Protein AF-A0AAD2FP49-F1 (afdb_monomer)

pLDDT: mean 70.83, std 19.02, range [31.61, 95.75]

InterPro domains:
  IPR000223 Peptidase S26A, signal peptidase I [PR00727] (30-46)
  IPR000223 Peptidase S26A, signal peptidase I [PR00727] (117-129)
  IPR000223 Peptidase S26A, signal peptidase I [PR00727] (202-221)
  IPR000223 Peptidase S26A, signal peptidase I [TIGR02227] (16-241)
  IPR019533 Peptidase S26 [PF10502] (15-240)
  IPR019533 Peptidase S26 [cd06530] (33-235)
  IPR019756 Peptidase S26A, signal peptidase I, serine active site [PS00501] (39-46)
  IPR019757 Peptidase S26A, signal peptidase I, lysine active site [PS00760] (148-160)
  IPR036286 LexA/Signal peptidase-like superfamily [SSF51306] (31-248)
  IPR037730 Mitochondrial inner membrane protease subunit 2 [PTHR46041] (15-254)

Foldseek 3Di:
DDDDDPPPPPDDDPVVVVVVPVVVVVLVVQFWDWDADDDCLQPPLDDHGFIFIFTFAPDSVCVVVVVVCCVVVCVVPPPDDPDPPDPPPPDPPVVVVQQVVLVVLLVVAPPDDPDPDGQGYDDDALFKFKFFDPCCVVDVDDRDIDIWGFFEGAQKKKKAKDAPVDDPPQQDLQPDPVVVVVVVPDPDDPPDRPIDIDIDHAHRQWTFTGHPRNNPDDGCSHVNIGHSVRTRGTGQWRPPPPVRTDGSDSDPPQPPPPDDDDNDIHIDRD

Radius of gyration: 24.27 Å; Cα contacts (8 Å, |Δi|>4): 389; chains: 1; bounding box: 54×53×92 Å

Sequence (270 aa):
MFARFRQAVTYIPIRSTIVAVPLAFYVHDSFYSFVRVNGSSMEPTLRHGDLLLVRKSDNPWWSQLTKFVKYNFKKYVLEKEGEDLDEEDSEPPERIVERRTLKDYERLHCATSPSLQIKPPLALSGDIVVYKDPQYFFHMNERKLCVKRVVGLGGQVVMVPFSRDEKPGKLSYRMDDEMKKRRTSNGTSSSFQSMRVATTCVAPYSMWVEGDNRFNSYDSQHHGSISKHLVVGLAEYVVWPPTRFQKLSSSKQSHRSLVEGDTQPYAYWP

Secondary structure (DSSP, 8-state):
-------------HHHHHHHHHHHHHHHHHHEEEEE--SSTTTTTS-TTPEEEEE--S--HHHHHHHHHHHHHHHHH-SS------GGGPPPHHHHHHHHHHHHHHHHH------SS-PPP---TT-EEEEE-GGGGT--S---EEEEEEEEETTPEEEEEE-TTSPTT-------HHHHHHHTT----------EEEEEEPPTTEEEEE-SSGGG--SHHHH-PEEGGGEEEEEEEEEESGGG-EE----STTS--SSS---PPPEE--

Nearest PDB structures (foldseek):
  1b12-assembly4_D  TM=5.020E-01  e=1.037E-06  Escherichia coli BL21(DE3)
  3s04-assembly3_B-2  TM=4.726E-01  e=9.783E-07  Escherichia coli K-12
  1t7d-assembly2_A  TM=4.912E-01  e=1.760E-06  Escherichia coli
  3iiq-assembly2_A  TM=5.306E-01  e=9.109E-06  Escherichia coli K-12
  1kn9-assembly4_D  TM=3.555E-01  e=5.000E-05  Escherichia coli K-12

Structure (mmCIF, N/CA/C/O backbone):
data_AF-A0AAD2FP49-F1
#
_entry.id   AF-A0AAD2FP49-F1
#
loop_
_atom_site.group_PDB
_atom_site.id
_atom_site.type_symbol
_atom_site.label_atom_id
_atom_site.label_alt_id
_atom_site.label_comp_id
_atom_site.label_asym_id
_atom_site.label_entity_id
_atom_site.label_seq_id
_atom_site.pdbx_PDB_ins_code
_atom_site.Cartn_x
_atom_site.Cartn_y
_atom_site.Cartn_z
_atom_site.occupancy
_atom_site.B_iso_or_equiv
_atom_site.auth_seq_id
_atom_site.auth_comp_id
_atom_site.auth_asym_id
_atom_site.auth_atom_id
_atom_site.pdbx_PDB_model_num
ATOM 1 N N . MET A 1 1 ? -17.086 -2.803 64.908 1.00 41.75 1 MET A N 1
ATOM 2 C CA . MET A 1 1 ? -16.267 -2.279 63.796 1.00 41.75 1 MET A CA 1
ATOM 3 C C . MET A 1 1 ? -16.642 -3.041 62.522 1.00 41.75 1 MET A C 1
ATOM 5 O O . MET A 1 1 ? -16.028 -4.050 62.228 1.00 41.75 1 MET A O 1
ATOM 9 N N . PHE A 1 2 ? -17.697 -2.625 61.813 1.00 42.78 2 PHE A N 1
ATOM 10 C CA . PHE A 1 2 ? -18.079 -3.211 60.518 1.00 42.78 2 PHE A CA 1
ATOM 11 C C . PHE A 1 2 ? -18.321 -2.071 59.528 1.00 42.78 2 PHE A C 1
ATOM 13 O O . PHE A 1 2 ? -19.341 -1.384 59.586 1.00 42.78 2 PHE A O 1
ATOM 20 N N . ALA A 1 3 ? -17.330 -1.821 58.673 1.00 46.56 3 ALA A N 1
ATOM 21 C CA . ALA A 1 3 ? -17.406 -0.819 57.623 1.00 46.56 3 ALA A CA 1
ATOM 22 C C . ALA A 1 3 ? -18.351 -1.317 56.520 1.00 46.56 3 ALA A C 1
ATOM 24 O O . ALA A 1 3 ? -18.102 -2.335 55.876 1.00 46.56 3 ALA A O 1
ATOM 25 N N . ARG A 1 4 ? -19.461 -0.602 56.316 1.00 48.19 4 ARG A N 1
ATOM 26 C CA . ARG A 1 4 ? -20.388 -0.838 55.207 1.00 48.19 4 ARG A CA 1
ATOM 27 C C . ARG A 1 4 ? -19.714 -0.428 53.898 1.00 48.19 4 ARG A C 1
ATOM 29 O O . ARG A 1 4 ? -19.629 0.759 53.592 1.00 48.19 4 ARG A O 1
ATOM 36 N N . PHE A 1 5 ? -19.263 -1.412 53.125 1.00 49.44 5 PHE A N 1
ATOM 37 C CA . PHE A 1 5 ? -18.860 -1.230 51.733 1.00 49.44 5 PHE A CA 1
ATOM 38 C C . PHE A 1 5 ? -20.089 -0.792 50.923 1.00 49.44 5 PHE A C 1
ATOM 40 O O . PHE A 1 5 ? -20.982 -1.586 50.630 1.00 49.44 5 PHE A O 1
ATOM 47 N N . ARG A 1 6 ? -20.178 0.504 50.611 1.00 48.53 6 ARG A N 1
ATOM 48 C CA . ARG A 1 6 ? -21.176 1.036 49.679 1.00 48.53 6 ARG A CA 1
ATOM 49 C C . ARG A 1 6 ? -20.781 0.599 48.269 1.00 48.53 6 ARG A C 1
ATOM 51 O O . ARG A 1 6 ? -19.812 1.111 47.719 1.00 48.53 6 ARG A O 1
ATOM 58 N N . GLN A 1 7 ? -21.522 -0.345 47.696 1.00 52.38 7 GLN A N 1
ATOM 59 C CA . GLN A 1 7 ? -21.431 -0.676 46.276 1.00 52.38 7 GLN A CA 1
ATOM 60 C C . GLN A 1 7 ? -21.894 0.541 45.464 1.00 52.38 7 GLN A C 1
ATOM 62 O O . GLN A 1 7 ? -23.082 0.854 45.413 1.00 52.38 7 GLN A O 1
ATOM 67 N N . ALA A 1 8 ? -20.952 1.261 44.859 1.00 49.06 8 ALA A N 1
ATOM 68 C CA . ALA A 1 8 ? -21.258 2.270 43.858 1.00 49.06 8 ALA A CA 1
ATOM 69 C C . ALA A 1 8 ? -21.549 1.550 42.534 1.00 49.06 8 ALA A C 1
ATOM 71 O O . ALA A 1 8 ? -20.648 1.301 41.739 1.00 49.06 8 ALA A O 1
ATOM 72 N N . VAL A 1 9 ? -22.809 1.168 42.317 1.00 55.97 9 VAL A N 1
ATOM 73 C CA . VAL A 1 9 ? -23.280 0.736 40.996 1.00 55.97 9 VAL A CA 1
ATOM 74 C C . VAL A 1 9 ? -23.391 1.994 40.138 1.00 55.97 9 VAL A C 1
ATOM 76 O O . VAL A 1 9 ? -24.375 2.730 40.204 1.00 55.97 9 VAL A O 1
ATOM 79 N N . THR A 1 10 ? -22.339 2.299 39.384 1.00 55.44 10 THR A N 1
ATOM 80 C CA . THR A 1 10 ? -22.320 3.391 38.409 1.00 55.44 10 THR A CA 1
ATOM 81 C C . THR A 1 10 ? -23.275 3.056 37.264 1.00 55.44 10 THR A C 1
ATOM 83 O O . THR A 1 10 ? -22.960 2.286 36.361 1.00 55.44 10 THR A O 1
ATOM 86 N N . TYR A 1 11 ? -24.479 3.624 37.315 1.00 58.38 11 TYR A N 1
ATOM 87 C CA . TYR A 1 11 ? -25.487 3.504 36.265 1.00 58.38 11 TYR A CA 1
ATOM 88 C C . TYR A 1 11 ? -25.007 4.275 35.027 1.00 58.38 11 TYR A C 1
ATOM 90 O O . TYR A 1 11 ? -25.008 5.506 35.017 1.00 58.38 11 TYR A O 1
ATOM 98 N N . ILE A 1 12 ? -24.562 3.572 33.984 1.00 62.28 12 ILE A N 1
ATOM 99 C CA . ILE A 1 12 ? -24.256 4.203 32.695 1.00 62.28 12 ILE A CA 1
ATOM 100 C C . ILE A 1 12 ? -25.606 4.523 32.033 1.00 62.28 12 ILE A C 1
ATOM 102 O O . ILE A 1 12 ? -26.377 3.599 31.764 1.00 62.28 12 ILE A O 1
ATOM 106 N N . PRO A 1 13 ? -25.954 5.801 31.794 1.00 69.06 13 PRO A N 1
ATOM 107 C CA . PRO A 1 13 ? -27.269 6.152 31.274 1.00 69.06 13 PRO A CA 1
ATOM 108 C C . PRO A 1 13 ? -27.460 5.585 29.862 1.00 69.06 13 PRO A C 1
ATOM 110 O O . PRO A 1 13 ? -26.644 5.811 28.971 1.00 69.06 13 PRO A O 1
ATOM 113 N N . ILE A 1 14 ? -28.589 4.903 29.646 1.00 67.00 14 ILE A N 1
ATOM 114 C CA . ILE A 1 14 ? -28.964 4.221 28.390 1.00 67.00 14 ILE A CA 1
ATOM 115 C C . ILE A 1 14 ? -28.928 5.170 27.172 1.00 67.00 14 ILE A C 1
ATOM 117 O O . ILE A 1 14 ? -28.670 4.760 26.045 1.00 67.00 14 ILE A O 1
ATOM 121 N N . ARG A 1 15 ? -29.125 6.478 27.382 1.00 61.69 15 ARG A N 1
ATOM 122 C CA . ARG A 1 15 ? -29.026 7.493 26.318 1.00 61.69 15 ARG A CA 1
ATOM 123 C C . ARG A 1 15 ? -27.604 7.638 25.762 1.00 61.69 15 ARG A C 1
ATOM 125 O O . ARG A 1 15 ? -27.448 7.901 24.574 1.00 61.69 15 ARG A O 1
ATOM 132 N N . SER A 1 16 ? -26.579 7.429 26.588 1.00 71.56 16 SER A N 1
ATOM 133 C CA . SER A 1 16 ? -25.177 7.529 26.168 1.00 71.56 16 SER A CA 1
ATOM 134 C C . SER A 1 16 ? -24.728 6.310 25.362 1.00 71.56 16 SER A C 1
ATOM 136 O O . SER A 1 16 ? -23.952 6.461 24.423 1.00 71.56 16 SER A O 1
ATOM 138 N N . THR A 1 17 ? -25.243 5.113 25.660 1.00 74.00 17 THR A N 1
ATOM 139 C CA . THR A 1 17 ? -24.927 3.897 24.891 1.00 74.00 17 THR A CA 1
ATOM 140 C C . THR A 1 17 ? -25.558 3.914 23.497 1.00 74.00 17 THR A C 1
ATOM 142 O O . THR A 1 17 ? -24.911 3.495 22.539 1.00 74.00 17 THR A O 1
ATOM 145 N N . ILE A 1 18 ? -26.763 4.478 23.353 1.00 80.44 18 ILE A N 1
ATOM 146 C CA . ILE A 1 18 ? -27.461 4.602 22.059 1.00 80.44 18 ILE A CA 1
ATOM 147 C C . ILE A 1 18 ? -26.702 5.499 21.069 1.00 80.44 18 ILE A C 1
ATOM 149 O O . ILE A 1 18 ? -26.714 5.214 19.878 1.00 80.44 18 ILE A O 1
ATOM 153 N N . VAL A 1 19 ? -26.023 6.554 21.533 1.00 80.69 19 VAL A N 1
ATOM 154 C CA . VAL A 1 19 ? -25.202 7.423 20.664 1.00 80.69 19 VAL A CA 1
ATOM 155 C C . VAL A 1 19 ? -23.796 6.849 20.463 1.00 80.69 19 VAL A C 1
ATOM 157 O O . VAL A 1 19 ? -23.243 6.937 19.367 1.00 80.69 19 VAL A O 1
ATOM 160 N N . ALA A 1 20 ? -23.218 6.223 21.493 1.00 76.75 20 ALA A N 1
ATOM 161 C CA . ALA A 1 20 ? -21.857 5.697 21.437 1.00 76.75 20 ALA A CA 1
ATOM 162 C C . ALA A 1 20 ? -21.698 4.523 20.459 1.00 76.75 20 ALA A C 1
ATOM 164 O O . ALA A 1 20 ? -20.676 4.449 19.783 1.00 76.75 20 ALA A O 1
ATOM 165 N N . VAL A 1 21 ? -22.685 3.626 20.349 1.00 80.38 21 VAL A N 1
ATOM 166 C CA . VAL A 1 21 ? -22.580 2.442 19.477 1.00 80.38 21 VAL A CA 1
ATOM 167 C C . VAL A 1 21 ? -22.570 2.820 17.984 1.00 80.38 21 VAL A C 1
ATOM 169 O O . VAL A 1 21 ? -21.607 2.461 17.310 1.00 80.38 21 VAL A O 1
ATOM 172 N N . PRO A 1 22 ? -23.530 3.594 17.440 1.00 77.81 22 PRO A N 1
ATOM 173 C CA . PRO A 1 22 ? -23.490 4.032 16.043 1.00 77.81 22 PRO A CA 1
ATOM 174 C C . PRO A 1 22 ? -22.267 4.894 15.730 1.00 77.81 22 PRO A C 1
ATOM 176 O O . PRO A 1 22 ? -21.672 4.744 14.666 1.00 77.81 22 PRO A O 1
ATOM 179 N N . LEU A 1 23 ? -21.854 5.755 16.667 1.00 75.06 23 LEU A N 1
ATOM 180 C CA . LEU A 1 23 ? -20.642 6.557 16.518 1.00 75.06 23 LEU A CA 1
ATOM 181 C C . LEU A 1 23 ? -19.393 5.666 16.452 1.00 75.06 23 LEU A C 1
ATOM 183 O O . LEU A 1 23 ? -18.538 5.888 15.601 1.00 75.06 23 LEU A O 1
ATOM 187 N N . ALA A 1 24 ? -19.305 4.628 17.286 1.00 67.31 24 ALA A N 1
ATOM 188 C CA . ALA A 1 24 ? -18.216 3.655 17.240 1.00 67.31 24 ALA A CA 1
ATOM 189 C C . ALA A 1 24 ? -18.212 2.846 15.932 1.00 67.31 24 ALA A C 1
ATOM 191 O O . ALA A 1 24 ? -17.145 2.646 15.356 1.00 67.31 24 ALA A O 1
ATOM 192 N N . PHE A 1 25 ? -19.380 2.442 15.417 1.00 69.25 25 PHE A N 1
ATOM 193 C CA . PHE A 1 25 ? -19.497 1.764 14.118 1.00 69.25 25 PHE A CA 1
ATOM 194 C C . PHE A 1 25 ? -19.094 2.671 12.945 1.00 69.25 25 PHE A C 1
ATOM 196 O O . PHE A 1 25 ? -18.319 2.249 12.089 1.00 69.25 25 PHE A O 1
ATOM 203 N N . TYR A 1 26 ? -19.553 3.925 12.929 1.00 67.81 26 TYR A N 1
ATOM 204 C CA . TYR A 1 26 ? -19.197 4.914 11.904 1.00 67.81 26 TYR A CA 1
ATOM 205 C C . TYR A 1 26 ? -17.692 5.221 11.899 1.00 67.81 26 TYR A C 1
ATOM 207 O O . TYR A 1 26 ? -17.048 5.306 10.851 1.00 67.81 26 TYR A O 1
ATOM 215 N N . VAL A 1 27 ? -17.106 5.336 13.092 1.00 61.72 27 VAL A N 1
ATOM 216 C CA . VAL A 1 27 ? -15.663 5.492 13.264 1.00 61.72 27 VAL A CA 1
ATOM 217 C C . VAL A 1 27 ? -14.931 4.237 12.785 1.00 61.72 27 VAL A C 1
ATOM 219 O O . VAL A 1 27 ? -13.964 4.375 12.045 1.00 61.72 27 VAL A O 1
ATOM 222 N N . HIS A 1 28 ? -15.365 3.028 13.155 1.00 61.19 28 HIS A N 1
ATOM 223 C CA . HIS A 1 28 ? -14.703 1.785 12.744 1.00 61.19 28 HIS A CA 1
ATOM 224 C C . HIS A 1 28 ? -14.671 1.619 11.214 1.00 61.19 28 HIS A C 1
ATOM 226 O O . HIS A 1 28 ? -13.618 1.312 10.651 1.00 61.19 28 HIS A O 1
ATOM 232 N N . ASP A 1 29 ? -15.789 1.889 10.532 1.00 60.22 29 ASP A N 1
ATOM 233 C CA . ASP A 1 29 ? -15.901 1.764 9.069 1.00 60.22 29 ASP A CA 1
ATOM 234 C C . ASP A 1 29 ? -15.000 2.755 8.299 1.00 60.22 29 ASP A C 1
ATOM 236 O O . ASP A 1 29 ? -14.576 2.518 7.162 1.00 60.22 29 ASP A O 1
ATOM 240 N N . SER A 1 30 ? -14.618 3.857 8.948 1.00 65.44 30 SER A N 1
ATOM 241 C CA . SER A 1 30 ? -13.786 4.894 8.334 1.00 65.44 30 SER A CA 1
ATOM 242 C C . SER A 1 30 ? -12.311 4.489 8.173 1.00 65.44 30 SER A C 1
ATOM 244 O O . SER A 1 30 ? -11.632 5.014 7.289 1.00 65.44 30 SER A O 1
ATOM 246 N N . PHE A 1 31 ? -11.792 3.557 8.986 1.00 76.12 31 PHE A N 1
ATOM 247 C CA . PHE A 1 31 ? -10.349 3.255 9.034 1.00 76.12 31 PHE A CA 1
ATOM 248 C C . PHE A 1 31 ? -9.947 1.937 8.386 1.00 76.12 31 PHE A C 1
ATOM 250 O O . PHE A 1 31 ? -8.809 1.829 7.929 1.00 76.12 31 PHE A O 1
ATOM 257 N N . TYR A 1 32 ? -10.852 0.963 8.315 1.00 85.50 32 TYR A N 1
ATOM 258 C CA . TYR A 1 32 ? -10.572 -0.339 7.719 1.00 85.50 32 TYR A CA 1
ATOM 259 C C . TYR A 1 32 ? -11.534 -0.655 6.576 1.00 85.50 32 TYR A C 1
ATOM 261 O O . TYR A 1 32 ? -12.574 -0.024 6.394 1.00 85.50 32 TYR A O 1
ATOM 269 N N . SER A 1 33 ? -11.148 -1.602 5.732 1.00 88.19 33 SER A N 1
ATOM 270 C CA . SER A 1 33 ? -11.977 -2.093 4.640 1.00 88.19 33 SER A CA 1
ATOM 271 C C . SER A 1 33 ? -11.597 -3.512 4.294 1.00 88.19 33 SER A C 1
ATOM 273 O O . SER A 1 33 ? -10.416 -3.843 4.260 1.00 88.19 33 SER A O 1
ATOM 275 N N . PHE A 1 34 ? -12.589 -4.325 3.960 1.00 91.94 34 PHE A N 1
ATOM 276 C CA . PHE A 1 34 ? -12.342 -5.656 3.430 1.00 91.94 34 PHE A CA 1
ATOM 277 C C . PHE A 1 34 ? -12.265 -5.615 1.904 1.00 91.94 34 PHE A C 1
ATOM 279 O O . PHE A 1 34 ? -13.130 -5.025 1.256 1.00 91.94 34 PHE A O 1
ATOM 286 N N . VAL A 1 35 ? -11.222 -6.213 1.326 1.00 92.69 35 VAL A N 1
ATOM 287 C CA . VAL A 1 35 ? -11.017 -6.279 -0.131 1.00 92.69 35 VAL A CA 1
ATOM 288 C C . VAL A 1 35 ? -10.748 -7.717 -0.540 1.00 92.69 35 VAL A C 1
ATOM 290 O O . VAL A 1 35 ? -9.871 -8.362 0.021 1.00 92.69 35 VAL A O 1
ATOM 293 N N . ARG A 1 36 ? -11.488 -8.224 -1.529 1.00 94.81 36 ARG A N 1
ATOM 294 C CA . ARG A 1 36 ? -11.276 -9.570 -2.069 1.00 94.81 36 ARG A CA 1
ATOM 295 C C . ARG A 1 36 ? -10.258 -9.539 -3.208 1.00 94.81 36 ARG A C 1
ATOM 297 O O . ARG A 1 36 ? -10.380 -8.733 -4.128 1.00 94.81 36 ARG A O 1
ATOM 304 N N . VAL A 1 37 ? -9.277 -10.430 -3.157 1.00 94.06 37 VAL A N 1
ATOM 305 C CA . VAL A 1 37 ? -8.257 -10.593 -4.193 1.00 94.06 37 VAL A CA 1
ATOM 306 C C . VAL A 1 37 ? -8.844 -11.365 -5.364 1.00 94.06 37 VAL A C 1
ATOM 308 O O . VAL A 1 37 ? -9.253 -12.517 -5.223 1.00 94.06 37 VAL A O 1
ATOM 311 N N . ASN A 1 38 ? -8.829 -10.744 -6.540 1.00 91.69 38 ASN A N 1
ATOM 312 C CA . ASN A 1 38 ? -9.251 -11.362 -7.789 1.00 91.69 38 ASN A CA 1
ATOM 313 C C . ASN A 1 38 ? -8.062 -11.426 -8.758 1.00 91.69 38 ASN A C 1
ATOM 315 O O . ASN A 1 38 ? -7.682 -10.417 -9.346 1.00 91.69 38 ASN A O 1
ATOM 319 N N . GLY A 1 39 ? -7.482 -12.617 -8.928 1.00 88.81 39 GLY A N 1
ATOM 320 C CA . GLY A 1 39 ? -6.401 -12.885 -9.886 1.00 88.81 39 GLY A CA 1
ATOM 321 C C . GLY A 1 39 ? -5.169 -13.501 -9.223 1.00 88.81 39 GLY A C 1
ATOM 322 O O . GLY A 1 39 ? -5.187 -13.768 -8.025 1.00 88.81 39 GLY A O 1
ATOM 323 N N . SER A 1 40 ? -4.108 -13.719 -10.006 1.00 88.56 40 SER A N 1
ATOM 324 C CA . SER A 1 40 ? -2.883 -14.414 -9.569 1.00 88.56 40 SER A CA 1
ATOM 325 C C . SER A 1 40 ? -1.634 -13.519 -9.530 1.00 88.56 40 SER A C 1
ATOM 327 O O . SER A 1 40 ? -0.521 -14.001 -9.343 1.00 88.56 40 SER A O 1
ATOM 329 N N . SER A 1 41 ? -1.792 -12.208 -9.735 1.00 87.25 41 SER A N 1
ATOM 330 C CA . SER A 1 41 ? -0.671 -11.268 -9.894 1.00 87.25 41 SER A CA 1
ATOM 331 C C . SER A 1 41 ? 0.186 -11.087 -8.636 1.00 87.25 41 SER A C 1
ATOM 333 O O . SER A 1 41 ? 1.313 -10.611 -8.736 1.00 87.25 41 SER A O 1
ATOM 335 N N . MET A 1 42 ? -0.353 -11.420 -7.468 1.00 91.31 42 MET A N 1
ATOM 336 C CA . MET A 1 42 ? 0.331 -11.312 -6.179 1.00 91.31 42 MET A CA 1
ATOM 337 C C . MET A 1 42 ? 0.728 -12.688 -5.627 1.00 91.31 42 MET A C 1
ATOM 339 O O . MET A 1 42 ? 1.091 -12.799 -4.459 1.00 91.31 42 MET A O 1
ATOM 343 N N . GLU A 1 43 ? 0.647 -13.750 -6.436 1.00 89.00 43 GLU A N 1
ATOM 344 C CA . GLU A 1 43 ? 1.110 -15.075 -6.022 1.00 89.00 43 GLU A CA 1
ATOM 345 C C . GLU A 1 43 ? 2.645 -15.105 -5.924 1.00 89.00 43 GLU A C 1
ATOM 347 O O . GLU A 1 43 ? 3.317 -14.503 -6.759 1.00 89.00 43 GLU A O 1
ATOM 352 N N . PRO A 1 44 ? 3.219 -15.808 -4.930 1.00 89.19 44 PRO A N 1
ATOM 353 C CA . PRO A 1 44 ? 2.550 -16.709 -3.986 1.00 89.19 44 PRO A CA 1
ATOM 354 C C . PRO A 1 44 ? 1.982 -16.025 -2.729 1.00 89.19 44 PRO A C 1
ATOM 356 O O . PRO A 1 44 ? 1.288 -16.687 -1.954 1.00 89.19 44 PRO A O 1
ATOM 359 N N . THR A 1 45 ? 2.271 -14.740 -2.506 1.00 90.12 45 THR A N 1
ATOM 360 C CA . THR A 1 45 ? 1.927 -14.027 -1.267 1.00 90.12 45 THR A CA 1
ATOM 361 C C . THR A 1 45 ? 0.420 -13.912 -1.051 1.00 90.12 45 THR A C 1
ATOM 363 O O . THR A 1 45 ? -0.070 -14.224 0.037 1.00 90.12 45 THR A O 1
ATOM 366 N N . LEU A 1 46 ? -0.319 -13.505 -2.082 1.00 92.75 46 LEU A N 1
ATOM 367 C CA . LEU A 1 46 ? -1.780 -13.454 -2.101 1.00 92.75 46 LEU A CA 1
ATOM 368 C C . LEU A 1 46 ? -2.305 -14.338 -3.227 1.00 92.75 46 LEU A C 1
ATOM 370 O O . LEU A 1 46 ? -1.744 -14.353 -4.321 1.00 92.75 46 LEU A O 1
ATOM 374 N N . ARG A 1 47 ? -3.405 -15.047 -2.974 1.00 94.00 47 ARG A N 1
ATOM 375 C CA . ARG A 1 47 ? -4.044 -15.928 -3.958 1.00 94.00 47 ARG A CA 1
ATOM 376 C C . ARG A 1 47 ? -5.437 -15.429 -4.292 1.00 94.00 47 ARG A C 1
ATOM 378 O O . ARG A 1 47 ? -6.064 -14.700 -3.520 1.00 94.00 47 ARG A O 1
ATOM 385 N N . HIS A 1 48 ? -5.935 -15.866 -5.442 1.00 93.88 48 HIS A N 1
ATOM 386 C CA . HIS A 1 48 ? -7.316 -15.623 -5.829 1.00 93.88 48 HIS A CA 1
ATOM 387 C C . HIS A 1 48 ? -8.282 -16.087 -4.722 1.00 93.88 48 HIS A C 1
ATOM 389 O O . HIS A 1 48 ? -8.212 -17.223 -4.256 1.00 93.88 48 HIS A O 1
ATOM 395 N N . GLY A 1 49 ? -9.201 -15.207 -4.322 1.00 94.19 49 GLY A N 1
ATOM 396 C CA . GLY A 1 49 ? -10.207 -15.473 -3.297 1.00 94.19 49 GLY A CA 1
ATOM 397 C C . GLY A 1 49 ? -9.848 -15.010 -1.884 1.00 94.19 49 GLY A C 1
ATOM 398 O O . GLY A 1 49 ? -10.745 -15.009 -1.041 1.00 94.19 49 GLY A O 1
ATOM 399 N N . ASP A 1 50 ? -8.610 -14.570 -1.631 1.00 95.75 50 ASP A N 1
ATOM 400 C CA . ASP A 1 50 ? -8.220 -14.028 -0.324 1.00 95.75 50 ASP A CA 1
ATOM 401 C C . ASP A 1 50 ? -9.029 -12.784 0.030 1.00 95.75 50 ASP A C 1
ATOM 403 O O . ASP A 1 50 ? -9.241 -11.908 -0.809 1.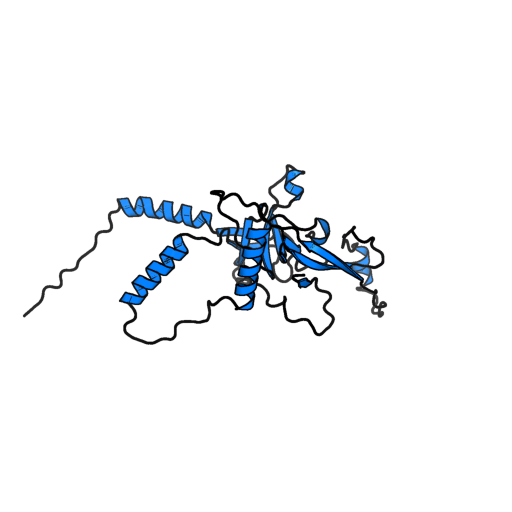00 95.75 50 ASP A O 1
ATOM 407 N N . LEU A 1 51 ? -9.450 -12.679 1.288 1.00 95.69 51 LEU A N 1
ATOM 408 C CA . LEU A 1 51 ? -10.039 -11.464 1.835 1.00 95.69 51 LEU A CA 1
ATOM 409 C C . LEU A 1 51 ? -8.983 -10.729 2.650 1.00 95.69 51 LEU A C 1
ATOM 411 O O . LEU A 1 51 ? -8.446 -11.269 3.616 1.00 95.69 51 LEU A O 1
ATOM 415 N N . LEU A 1 52 ? -8.698 -9.495 2.260 1.00 94.94 52 LEU A N 1
ATOM 416 C CA . LEU A 1 52 ? -7.704 -8.639 2.887 1.00 94.94 52 LEU A CA 1
ATOM 417 C C . LEU A 1 52 ? -8.370 -7.664 3.844 1.00 94.94 52 LEU A C 1
ATOM 419 O O . LEU A 1 52 ? -9.385 -7.062 3.495 1.00 94.94 52 LEU A O 1
ATOM 423 N N . LEU A 1 53 ? -7.751 -7.449 5.001 1.00 93.00 53 LEU A N 1
ATOM 424 C CA . LEU A 1 53 ? -8.017 -6.293 5.847 1.00 93.00 53 LEU A CA 1
ATOM 425 C C . LEU A 1 53 ? -7.102 -5.148 5.408 1.00 93.00 53 LEU A C 1
ATOM 427 O O . LEU A 1 53 ? -5.877 -5.245 5.496 1.00 93.00 53 LEU A O 1
ATOM 431 N N . VAL A 1 54 ? -7.715 -4.076 4.918 1.00 92.19 54 VAL A N 1
ATOM 432 C CA . VAL A 1 54 ? -7.037 -2.908 4.357 1.00 92.19 54 VAL A CA 1
ATOM 433 C C . VAL A 1 54 ? -7.213 -1.716 5.284 1.00 92.19 54 VAL A C 1
ATOM 435 O O . VAL A 1 54 ? -8.338 -1.312 5.567 1.00 92.19 54 VAL A O 1
ATOM 438 N N . ARG A 1 55 ? -6.107 -1.118 5.714 1.00 89.62 55 ARG A N 1
ATOM 439 C CA . ARG A 1 55 ? -6.068 0.089 6.537 1.00 89.62 55 ARG A CA 1
ATOM 440 C C . ARG A 1 55 ? -6.062 1.340 5.657 1.00 89.62 55 ARG A C 1
ATOM 442 O O . ARG A 1 55 ? -5.175 1.509 4.828 1.00 89.62 55 ARG A O 1
ATOM 449 N N . LYS A 1 56 ? -7.039 2.229 5.842 1.00 87.81 56 LYS A N 1
ATOM 450 C CA . LYS A 1 56 ? -7.284 3.448 5.043 1.00 87.81 56 LYS A CA 1
ATOM 451 C C . LYS A 1 56 ? -6.627 4.719 5.591 1.00 87.81 56 LYS A C 1
ATOM 453 O O . LYS A 1 56 ? -6.597 5.727 4.891 1.00 87.81 56 LYS A O 1
ATOM 458 N N . SER A 1 57 ? -6.126 4.725 6.829 1.00 80.69 57 SER A N 1
ATOM 459 C CA . SER A 1 57 ? -5.455 5.908 7.393 1.00 80.69 57 SER A CA 1
ATOM 460 C C . SER A 1 57 ? -4.442 5.563 8.487 1.00 80.69 57 SER A C 1
ATOM 462 O O . SER A 1 57 ? -4.623 4.596 9.228 1.00 80.69 57 SER A O 1
ATOM 464 N N . ASP A 1 58 ? -3.380 6.371 8.587 1.00 71.75 58 ASP A N 1
ATOM 465 C CA . ASP A 1 58 ? -2.346 6.320 9.640 1.00 71.75 58 ASP A CA 1
ATOM 466 C C . ASP A 1 58 ? -2.771 7.037 10.934 1.00 71.75 58 ASP A C 1
ATOM 468 O O . ASP A 1 58 ? -2.157 6.828 11.978 1.00 71.75 58 ASP A O 1
ATOM 472 N N . ASN A 1 59 ? -3.826 7.860 10.890 1.00 66.06 59 ASN A N 1
ATOM 473 C CA . ASN A 1 59 ? -4.285 8.649 12.033 1.00 66.06 59 ASN A CA 1
ATOM 474 C C . ASN A 1 59 ? -5.681 8.214 12.506 1.00 66.06 59 ASN A C 1
ATOM 476 O O . ASN A 1 59 ? -6.643 8.973 12.356 1.00 66.06 59 ASN A O 1
ATOM 480 N N . PRO A 1 60 ? -5.833 7.038 13.142 1.00 60.78 60 PRO A N 1
ATOM 481 C CA . PRO A 1 60 ? -6.997 6.821 13.976 1.00 60.78 60 PRO A CA 1
ATOM 482 C C . PRO A 1 60 ? -6.878 7.796 15.149 1.00 60.78 60 PRO A C 1
ATOM 484 O O . PRO A 1 60 ? -6.003 7.640 15.998 1.00 60.78 60 PRO A O 1
ATOM 487 N N . TRP A 1 61 ? -7.749 8.801 15.239 1.00 58.97 61 TRP A N 1
ATOM 488 C CA . TRP A 1 61 ? -7.866 9.636 16.448 1.00 58.97 61 TRP A CA 1
ATOM 489 C C . TRP A 1 61 ? -8.039 8.766 17.716 1.00 58.97 61 TRP A C 1
ATOM 491 O O . TRP A 1 61 ? -7.540 9.094 18.792 1.00 58.97 61 TRP A O 1
ATOM 501 N N . TRP A 1 62 ? -8.610 7.569 17.551 1.00 51.50 62 TRP A N 1
ATOM 502 C CA . TRP A 1 62 ? -8.708 6.531 18.574 1.00 51.50 62 TRP A CA 1
ATOM 503 C C . TRP A 1 62 ? -7.376 5.896 18.992 1.00 51.50 62 TRP A C 1
ATOM 505 O O . TRP A 1 62 ? -7.315 5.379 20.093 1.00 51.50 62 TRP A O 1
ATOM 515 N N . SER A 1 63 ? -6.294 5.960 18.207 1.00 58.06 63 SER A N 1
ATOM 516 C CA . SER A 1 63 ? -4.963 5.492 18.641 1.00 58.06 63 SER A CA 1
ATOM 517 C C . SER A 1 63 ? -4.404 6.353 19.777 1.00 58.06 63 SER A C 1
ATOM 519 O O . SER A 1 63 ? -3.780 5.850 20.708 1.00 58.06 63 SER A O 1
ATOM 521 N N . GLN A 1 64 ? -4.663 7.663 19.742 1.00 60.94 64 GLN A N 1
ATOM 522 C CA . GLN A 1 64 ? -4.302 8.548 20.852 1.00 60.94 64 GLN A CA 1
ATOM 523 C C . GLN A 1 64 ? -5.194 8.283 22.066 1.00 60.94 64 GLN A C 1
ATOM 525 O O . GLN A 1 64 ? -4.700 8.254 23.190 1.00 60.94 64 GLN A O 1
ATOM 530 N N . LEU A 1 65 ? -6.481 7.998 21.839 1.00 63.12 65 LEU A N 1
ATOM 531 C CA . LEU A 1 65 ? -7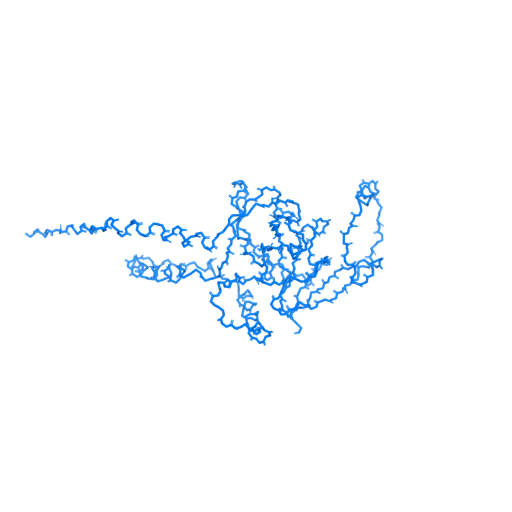.391 7.568 22.897 1.00 63.12 65 LEU A CA 1
ATOM 532 C C . LEU A 1 65 ? -6.948 6.233 23.514 1.00 63.12 65 LEU A C 1
ATOM 534 O O . LEU A 1 65 ? -6.907 6.137 24.729 1.00 63.12 65 LEU A O 1
ATOM 538 N N . THR A 1 66 ? -6.568 5.219 22.732 1.00 60.69 66 THR A N 1
ATOM 539 C CA . THR A 1 66 ? -6.105 3.928 23.264 1.00 60.69 66 THR A CA 1
ATOM 540 C C . THR A 1 66 ? -4.758 4.054 23.954 1.00 60.69 66 THR A C 1
ATOM 542 O O . THR A 1 66 ? -4.564 3.393 24.962 1.00 60.69 66 THR A O 1
ATOM 545 N N . LYS A 1 67 ? -3.851 4.932 23.504 1.00 65.75 67 LYS A N 1
ATOM 546 C CA . LYS A 1 67 ? -2.625 5.267 24.249 1.00 65.75 67 LYS A CA 1
ATOM 547 C C . LYS A 1 67 ? -2.938 5.959 25.568 1.00 65.75 67 LYS A C 1
ATOM 549 O O . LYS A 1 67 ? -2.379 5.579 26.587 1.00 65.75 67 LYS A O 1
ATOM 554 N N . PHE A 1 68 ? -3.851 6.927 25.568 1.00 66.69 68 PHE A N 1
ATOM 555 C CA . PHE A 1 68 ? -4.286 7.627 26.774 1.00 66.69 68 PHE A CA 1
ATOM 556 C C . PHE A 1 68 ? -5.012 6.688 27.743 1.00 66.69 68 PHE A C 1
ATOM 558 O O . PHE A 1 68 ? -4.717 6.689 28.930 1.00 66.69 68 PHE A O 1
ATOM 565 N N . VAL A 1 69 ? -5.916 5.841 27.251 1.00 65.44 69 VAL A N 1
ATOM 566 C CA . VAL A 1 69 ? -6.618 4.822 28.039 1.00 65.44 69 VAL A CA 1
ATOM 567 C C . VAL A 1 69 ? -5.634 3.767 28.526 1.00 65.44 69 VAL A C 1
ATOM 569 O O . VAL A 1 69 ? -5.647 3.483 29.707 1.00 65.44 69 VAL A O 1
ATOM 572 N N . LYS A 1 70 ? -4.724 3.244 27.696 1.00 66.38 70 LYS A N 1
ATOM 573 C CA . LYS A 1 70 ? -3.680 2.289 28.113 1.00 66.38 70 LYS A CA 1
ATOM 574 C C . LYS A 1 70 ? -2.746 2.912 29.148 1.00 66.38 70 LYS A C 1
ATOM 576 O O . LYS A 1 70 ? -2.438 2.251 30.125 1.00 66.38 70 LYS A O 1
ATOM 581 N N . TYR A 1 71 ? -2.349 4.175 28.995 1.00 67.94 71 TYR A N 1
ATOM 582 C CA . TYR A 1 71 ? -1.544 4.910 29.978 1.00 67.94 71 TYR A CA 1
ATOM 583 C C . TYR A 1 71 ? -2.299 5.089 31.301 1.00 67.94 71 TYR A C 1
ATOM 585 O O . TYR A 1 71 ? -1.788 4.741 32.365 1.00 67.94 71 TYR A O 1
ATOM 593 N N . ASN A 1 72 ? -3.548 5.551 31.234 1.00 65.00 72 ASN A N 1
ATOM 594 C CA . ASN A 1 72 ? -4.403 5.717 32.405 1.00 65.00 72 ASN A CA 1
ATOM 595 C C . ASN A 1 72 ? -4.912 4.395 32.980 1.00 65.00 72 ASN A C 1
ATOM 597 O O . ASN A 1 72 ? -5.345 4.396 34.110 1.00 65.00 72 ASN A O 1
ATOM 601 N N . PHE A 1 73 ? -4.880 3.277 32.264 1.00 60.25 73 PHE A N 1
ATOM 602 C CA . PHE A 1 73 ? -5.272 1.962 32.776 1.00 60.25 73 PHE A CA 1
ATOM 603 C C . PHE A 1 73 ? -4.056 1.243 33.368 1.00 60.25 73 PHE A C 1
ATOM 605 O O . PHE A 1 73 ? -4.130 0.714 34.472 1.00 60.25 73 PHE A O 1
ATOM 612 N N . LYS A 1 74 ? -2.891 1.341 32.711 1.00 55.62 74 LYS A N 1
ATOM 613 C CA . LYS A 1 74 ? -1.589 0.873 33.214 1.00 55.62 74 LYS A CA 1
ATOM 614 C C . LYS A 1 74 ? -1.241 1.523 34.553 1.00 55.62 74 LYS A C 1
ATOM 616 O O . LYS A 1 74 ? -0.800 0.823 35.454 1.00 55.62 74 LYS A O 1
ATOM 621 N N . LYS A 1 75 ? -1.540 2.819 34.723 1.00 54.31 75 LYS A N 1
ATOM 622 C CA . LYS A 1 75 ? -1.371 3.534 36.000 1.00 54.31 75 LYS A CA 1
ATOM 623 C C . LYS A 1 75 ? -2.192 2.939 37.157 1.00 54.31 75 LYS A C 1
ATOM 625 O O . LYS A 1 75 ? -1.805 3.106 38.304 1.00 54.31 75 LYS A O 1
ATOM 630 N N . TYR A 1 76 ? -3.315 2.281 36.874 1.00 55.03 76 TYR A N 1
ATOM 631 C CA . TYR A 1 76 ? -4.211 1.740 37.904 1.00 55.03 76 TYR A CA 1
ATOM 632 C C . TYR A 1 76 ? -4.061 0.228 38.096 1.00 55.03 76 TYR A C 1
ATOM 634 O O . TYR A 1 76 ? -4.494 -0.286 39.122 1.00 55.03 76 TYR A O 1
ATOM 642 N N . VAL A 1 77 ? -3.476 -0.482 37.125 1.00 58.66 77 VAL A N 1
ATOM 643 C CA . VAL A 1 77 ? -3.403 -1.952 37.123 1.00 58.66 77 VAL A CA 1
ATOM 644 C C . VAL A 1 77 ? -1.996 -2.486 37.421 1.00 58.66 77 VAL A C 1
ATOM 646 O O . VAL A 1 77 ? -1.892 -3.577 37.967 1.00 58.66 77 VAL A O 1
ATOM 649 N N . LEU A 1 78 ? -0.919 -1.737 37.159 1.00 54.66 78 LEU A N 1
ATOM 650 C CA . LEU A 1 78 ? 0.458 -2.215 37.362 1.00 54.66 78 LEU A CA 1
ATOM 651 C C . LEU A 1 78 ? 1.205 -1.407 38.437 1.00 54.66 78 LEU A C 1
ATOM 653 O O . LEU A 1 78 ? 2.038 -0.558 38.134 1.00 54.66 78 LEU A O 1
ATOM 657 N N . GLU A 1 79 ? 0.911 -1.710 39.705 1.00 52.75 79 GLU A N 1
ATOM 658 C CA . GLU A 1 79 ? 1.850 -1.536 40.836 1.00 52.75 79 GLU A CA 1
ATOM 659 C C . GLU A 1 79 ? 2.352 -2.898 41.364 1.00 52.75 79 GLU A C 1
ATOM 661 O O . GLU A 1 79 ? 3.127 -2.980 42.314 1.00 52.75 79 GLU A O 1
ATOM 666 N N . LYS A 1 80 ? 1.958 -4.007 40.730 1.00 47.97 80 LYS A N 1
ATOM 667 C CA . LYS A 1 80 ? 2.514 -5.325 41.021 1.00 47.97 80 LYS A CA 1
ATOM 668 C C . LYS A 1 80 ? 2.879 -6.027 39.729 1.00 47.97 80 LYS A C 1
ATOM 670 O O . LYS A 1 80 ? 2.042 -6.145 38.850 1.00 47.97 80 LYS A O 1
ATOM 675 N N . GLU A 1 81 ? 4.116 -6.498 39.714 1.00 45.22 81 GLU A N 1
ATOM 676 C CA . GLU A 1 81 ? 4.813 -7.196 38.635 1.00 45.22 81 GLU A CA 1
ATOM 677 C C . GLU A 1 81 ? 5.451 -6.264 37.601 1.00 45.22 81 GLU A C 1
ATOM 679 O O . GLU A 1 81 ? 4.827 -5.719 36.693 1.00 45.22 81 GLU A O 1
ATOM 684 N N . GLY A 1 82 ? 6.758 -6.064 3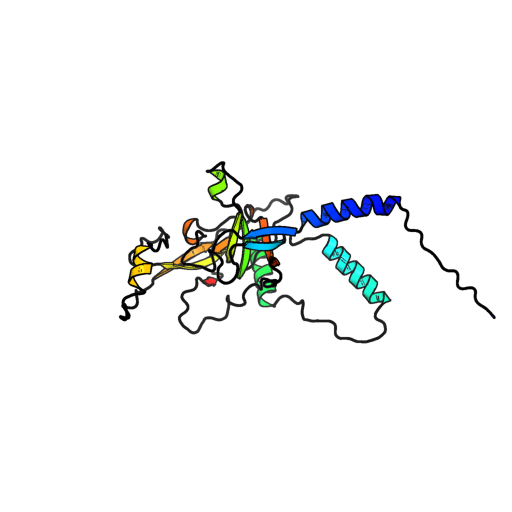7.800 1.00 48.44 82 GLY A N 1
ATOM 685 C CA . GLY A 1 82 ? 7.673 -5.625 36.759 1.00 48.44 82 GLY A CA 1
ATOM 686 C C . GLY A 1 82 ? 7.812 -6.734 35.726 1.00 48.44 82 GLY A C 1
ATOM 687 O O . GLY A 1 82 ? 8.767 -7.501 35.767 1.00 48.44 82 GLY A O 1
ATOM 688 N N . GLU A 1 83 ? 6.828 -6.827 34.841 1.00 45.97 83 GLU A N 1
ATOM 689 C CA . GLU A 1 83 ? 6.989 -7.470 33.545 1.00 45.97 83 GLU A CA 1
ATOM 690 C C . GLU A 1 83 ? 7.451 -6.406 32.544 1.00 45.97 83 GLU A C 1
ATOM 692 O O . GLU A 1 83 ? 6.788 -5.382 32.324 1.00 45.97 83 GLU A O 1
ATOM 697 N N . ASP A 1 84 ? 8.629 -6.642 31.970 1.00 44.41 84 ASP A N 1
ATOM 698 C CA . ASP A 1 84 ? 9.196 -5.897 30.853 1.00 44.41 84 ASP A CA 1
ATOM 699 C C . ASP A 1 84 ? 8.302 -6.084 29.618 1.00 44.41 84 ASP A C 1
ATOM 701 O O . ASP A 1 84 ? 8.484 -6.993 28.815 1.00 44.41 84 ASP A O 1
ATOM 705 N N . LEU A 1 85 ? 7.281 -5.233 29.504 1.00 47.75 85 LEU A N 1
ATOM 706 C CA . LEU A 1 85 ? 6.320 -5.248 28.403 1.00 47.75 85 LEU A CA 1
ATOM 707 C C . LEU A 1 85 ? 6.972 -4.794 27.083 1.00 47.75 85 LEU A C 1
ATOM 709 O O . LEU A 1 85 ? 7.040 -3.599 26.787 1.00 47.75 85 LEU A O 1
ATOM 713 N N . ASP A 1 86 ? 7.370 -5.797 26.306 1.00 39.56 86 ASP A N 1
ATOM 714 C CA . ASP A 1 86 ? 7.159 -5.959 24.865 1.00 39.56 86 ASP A CA 1
ATOM 715 C C . ASP A 1 86 ? 7.749 -4.883 23.929 1.00 39.56 86 ASP A C 1
ATOM 717 O O . ASP A 1 86 ? 7.064 -3.992 23.420 1.00 39.56 86 ASP A O 1
ATOM 721 N N . GLU A 1 87 ? 9.024 -5.069 23.571 1.00 46.59 87 GLU A N 1
ATOM 722 C CA . GLU A 1 87 ? 9.664 -4.510 22.363 1.00 46.59 87 GLU A CA 1
ATOM 723 C C . GLU A 1 87 ? 9.075 -5.057 21.039 1.00 46.59 87 GLU A C 1
ATOM 725 O O . GLU A 1 87 ? 9.466 -4.616 19.954 1.00 46.59 87 GLU A O 1
ATOM 730 N N . GLU A 1 88 ? 8.114 -5.986 21.102 1.00 45.81 88 GLU A N 1
ATOM 731 C CA . GLU A 1 88 ? 7.594 -6.757 19.963 1.00 45.81 88 GLU A CA 1
ATOM 732 C C . GLU A 1 88 ? 6.771 -5.920 18.954 1.00 45.81 88 GLU A C 1
ATOM 734 O O . GLU A 1 88 ? 6.632 -6.298 17.790 1.00 45.81 88 GLU A O 1
ATOM 739 N N . ASP A 1 89 ? 6.315 -4.728 19.355 1.00 48.91 89 ASP A N 1
ATOM 740 C CA . ASP A 1 89 ? 5.575 -3.776 18.507 1.00 48.91 89 ASP A CA 1
ATOM 741 C C . ASP A 1 89 ? 6.429 -2.596 17.986 1.00 48.91 89 ASP A C 1
ATOM 743 O O . ASP A 1 89 ? 5.903 -1.667 17.358 1.00 48.91 89 ASP A O 1
ATOM 747 N N . SER A 1 90 ? 7.743 -2.581 18.238 1.00 62.53 90 SER A N 1
ATOM 748 C CA . SER A 1 90 ? 8.611 -1.497 17.762 1.00 62.53 90 SER A CA 1
ATOM 749 C C . SER A 1 90 ? 8.897 -1.637 16.257 1.00 62.53 90 SER A C 1
ATOM 751 O O . SER A 1 90 ? 9.442 -2.637 15.790 1.00 62.53 90 SER A O 1
ATOM 753 N N . GLU A 1 91 ? 8.485 -0.642 15.452 1.00 68.81 91 GLU A N 1
ATOM 754 C CA . GLU A 1 91 ? 8.840 -0.605 14.024 1.00 68.81 91 GLU A CA 1
ATOM 755 C C . GLU A 1 91 ? 10.369 -0.730 13.877 1.00 68.81 91 GLU A C 1
ATOM 757 O O . GLU A 1 91 ? 11.100 -0.036 14.590 1.00 68.81 91 GLU A O 1
ATOM 762 N N . PRO A 1 92 ? 10.876 -1.553 12.937 1.00 75.00 92 PRO A N 1
ATOM 763 C CA . PRO A 1 92 ? 12.308 -1.655 12.694 1.00 75.00 92 PRO A CA 1
ATOM 764 C C . PRO A 1 92 ? 12.931 -0.271 12.447 1.00 75.00 92 PRO A C 1
ATOM 766 O O . PRO A 1 92 ? 12.328 0.542 11.734 1.00 75.00 92 PRO A O 1
ATOM 769 N N . PRO A 1 93 ? 14.143 0.005 12.963 1.00 77.12 93 PRO A N 1
ATOM 770 C CA . PRO A 1 93 ? 14.753 1.334 12.889 1.00 77.12 93 PRO A CA 1
ATOM 771 C C . PRO A 1 93 ? 14.898 1.840 11.447 1.00 77.12 93 PRO A C 1
ATOM 773 O O . PRO A 1 93 ? 14.680 3.021 11.184 1.00 77.12 93 PRO A O 1
ATOM 776 N N . GLU A 1 94 ? 15.169 0.945 10.496 1.00 79.81 94 GLU A N 1
ATOM 777 C CA . GLU A 1 94 ? 15.246 1.257 9.062 1.00 79.81 94 GLU A CA 1
ATOM 778 C C . GLU A 1 94 ? 13.933 1.843 8.521 1.00 79.81 94 GLU A C 1
ATOM 780 O O . GLU A 1 94 ? 13.945 2.861 7.829 1.00 79.81 94 GLU A O 1
ATOM 785 N N . ARG A 1 95 ? 12.783 1.274 8.906 1.00 79.75 95 ARG A N 1
ATOM 786 C CA . ARG A 1 95 ? 11.464 1.772 8.484 1.00 79.75 95 ARG A CA 1
ATOM 787 C C . ARG A 1 95 ? 11.137 3.120 9.105 1.00 79.75 95 ARG A C 1
ATOM 789 O O . ARG A 1 95 ? 10.507 3.950 8.456 1.00 79.75 95 ARG A O 1
ATOM 796 N N . ILE A 1 96 ? 11.573 3.363 10.342 1.00 81.62 96 ILE A N 1
ATOM 797 C CA . ILE A 1 96 ? 11.408 4.667 10.997 1.00 81.62 96 ILE A CA 1
ATOM 798 C C . ILE A 1 96 ? 12.178 5.739 10.219 1.00 81.62 96 ILE A C 1
ATOM 800 O O . ILE A 1 96 ? 11.651 6.833 10.000 1.00 81.62 96 ILE A O 1
ATOM 804 N N . VAL A 1 97 ? 13.406 5.431 9.793 1.00 85.94 97 VAL A N 1
ATOM 805 C CA . VAL A 1 97 ? 14.225 6.335 8.976 1.00 85.94 97 VAL A CA 1
ATOM 806 C C . VAL A 1 97 ? 13.577 6.555 7.610 1.00 85.94 97 VAL A C 1
ATOM 808 O O . VAL A 1 97 ? 13.343 7.706 7.255 1.00 85.94 97 VAL A O 1
ATOM 811 N N . GLU A 1 98 ? 13.190 5.494 6.896 1.00 85.38 98 GLU A N 1
ATOM 812 C CA . GLU A 1 98 ? 12.533 5.588 5.581 1.00 85.38 98 GLU A CA 1
ATOM 813 C C . GLU A 1 98 ? 11.220 6.390 5.638 1.00 85.38 98 GLU A C 1
ATOM 815 O O . GLU A 1 98 ? 10.932 7.233 4.787 1.00 85.38 98 GLU A O 1
ATOM 820 N N . ARG A 1 99 ? 10.429 6.195 6.697 1.00 86.75 99 ARG A N 1
ATOM 821 C CA . ARG A 1 99 ? 9.210 6.967 6.962 1.00 86.75 99 ARG A CA 1
ATOM 822 C C . ARG A 1 99 ? 9.507 8.454 7.143 1.00 86.75 99 ARG A C 1
ATOM 824 O O . ARG A 1 99 ? 8.727 9.284 6.676 1.00 86.75 99 ARG A O 1
ATOM 831 N N . ARG A 1 100 ? 10.577 8.802 7.866 1.00 87.19 100 ARG A N 1
ATOM 832 C CA . ARG A 1 100 ? 10.983 10.200 8.082 1.00 87.19 100 ARG A CA 1
ATOM 833 C C . ARG A 1 100 ? 11.476 10.824 6.782 1.00 87.19 100 ARG A C 1
ATOM 835 O O . ARG A 1 100 ? 10.947 11.862 6.400 1.00 87.19 100 ARG A O 1
ATOM 842 N N . THR A 1 101 ? 12.382 10.155 6.072 1.00 87.69 101 THR A N 1
ATOM 843 C CA . THR A 1 101 ? 12.935 10.660 4.808 1.00 87.69 101 THR A CA 1
ATOM 844 C C . THR A 1 101 ? 11.845 10.881 3.767 1.00 87.69 101 THR A C 1
ATOM 846 O O . THR A 1 101 ? 11.800 11.945 3.157 1.00 87.69 101 THR A O 1
ATOM 849 N N . LEU A 1 102 ? 10.900 9.946 3.627 1.00 87.62 102 LEU A N 1
ATOM 850 C CA . LEU A 1 102 ? 9.768 10.110 2.719 1.00 87.62 102 LEU A CA 1
ATOM 851 C C . LEU A 1 102 ? 8.883 11.304 3.108 1.00 87.62 102 LEU A C 1
ATOM 853 O O . LEU A 1 102 ? 8.489 12.079 2.239 1.00 87.62 102 LEU A O 1
ATOM 857 N N . LYS A 1 103 ? 8.566 11.477 4.398 1.00 86.69 103 LYS A N 1
ATOM 858 C CA . LYS A 1 103 ? 7.758 12.618 4.866 1.00 86.69 103 LYS A CA 1
ATOM 859 C C . LYS A 1 103 ? 8.451 13.953 4.610 1.00 86.69 103 LYS A C 1
ATOM 861 O O . LYS A 1 103 ? 7.789 14.904 4.197 1.00 86.69 103 LYS A O 1
ATOM 866 N N . ASP A 1 104 ? 9.754 14.023 4.858 1.00 88.00 104 ASP A N 1
ATOM 867 C CA . ASP A 1 104 ? 10.546 15.229 4.629 1.00 88.00 104 ASP A CA 1
ATOM 868 C C . ASP A 1 104 ? 10.652 15.536 3.129 1.00 88.00 104 ASP A C 1
ATOM 870 O O . ASP A 1 104 ? 10.427 16.675 2.718 1.00 88.00 104 ASP A O 1
ATOM 874 N N . TYR A 1 105 ? 10.866 14.513 2.296 1.00 88.06 105 TYR A N 1
ATOM 875 C CA . TYR A 1 105 ? 10.860 14.643 0.839 1.00 88.06 105 TYR A CA 1
ATOM 876 C C . TYR A 1 105 ? 9.509 15.153 0.318 1.00 88.06 105 TYR A C 1
ATOM 878 O O . TYR A 1 105 ? 9.449 16.110 -0.453 1.00 88.06 105 TYR A O 1
ATOM 886 N N . GLU A 1 106 ? 8.398 14.574 0.778 1.00 86.06 106 GLU A N 1
ATOM 887 C CA . GLU A 1 106 ? 7.063 15.045 0.403 1.00 86.06 106 GLU A CA 1
ATOM 888 C C . GLU A 1 106 ? 6.815 16.486 0.838 1.00 86.06 106 GLU A C 1
ATOM 890 O O . GLU A 1 106 ? 6.221 17.255 0.090 1.00 86.06 106 GLU A O 1
ATOM 895 N N . ARG A 1 107 ? 7.291 16.880 2.021 1.00 84.31 107 ARG A N 1
ATOM 896 C CA . ARG A 1 107 ? 7.152 18.253 2.514 1.00 84.31 107 ARG A CA 1
ATOM 897 C C . ARG A 1 107 ? 7.870 19.268 1.626 1.00 84.31 107 ARG A C 1
ATOM 899 O O . ARG A 1 107 ? 7.377 20.383 1.479 1.00 84.31 107 ARG A O 1
ATOM 906 N N . LEU A 1 108 ? 9.018 18.890 1.070 1.00 87.00 108 LEU A N 1
ATOM 907 C CA . LEU A 1 108 ? 9.830 19.745 0.203 1.00 87.00 108 LEU A CA 1
ATOM 908 C C . LEU A 1 108 ? 9.300 19.791 -1.234 1.00 87.00 108 LEU A C 1
ATOM 910 O O . LEU A 1 108 ? 9.308 20.850 -1.855 1.00 87.00 108 LEU A O 1
ATOM 914 N N . HIS A 1 109 ? 8.837 18.655 -1.759 1.00 83.50 109 HIS A N 1
ATOM 915 C CA . HIS A 1 109 ? 8.528 18.501 -3.184 1.00 83.50 109 HIS A CA 1
ATOM 916 C C . HIS A 1 109 ? 7.032 18.468 -3.516 1.00 83.50 109 HIS A C 1
ATOM 918 O O . HIS A 1 109 ? 6.665 18.603 -4.681 1.00 83.50 109 HIS A O 1
ATOM 924 N N . CYS A 1 110 ? 6.155 18.295 -2.526 1.00 81.69 110 CYS A N 1
ATOM 925 C CA . CYS A 1 110 ? 4.709 18.279 -2.730 1.00 81.69 110 CYS A CA 1
ATOM 926 C C . CYS A 1 110 ? 4.107 19.555 -2.139 1.00 81.69 110 CYS A C 1
ATOM 928 O O . CYS A 1 110 ? 4.077 19.732 -0.920 1.00 81.69 110 CYS A O 1
ATOM 930 N N . ALA A 1 111 ? 3.557 20.419 -2.996 1.00 64.56 111 ALA A N 1
ATOM 931 C CA . ALA A 1 111 ? 2.762 21.576 -2.587 1.00 64.56 111 ALA A CA 1
ATOM 932 C C . ALA A 1 111 ? 1.411 21.107 -2.019 1.00 64.56 111 ALA A C 1
ATOM 934 O O . ALA A 1 111 ? 0.357 21.250 -2.634 1.00 64.56 111 ALA A O 1
ATOM 935 N N . THR A 1 112 ? 1.435 20.467 -0.853 1.00 56.69 112 THR A N 1
ATOM 936 C CA . THR A 1 112 ? 0.213 19.998 -0.208 1.00 56.69 112 THR A CA 1
ATOM 937 C C . THR A 1 112 ? -0.363 21.178 0.559 1.00 56.69 112 THR A C 1
ATOM 939 O O . THR A 1 112 ? 0.097 21.487 1.659 1.00 56.69 112 THR A O 1
ATOM 942 N N . SER A 1 113 ? -1.369 21.853 -0.001 1.00 51.78 113 SER A N 1
ATOM 943 C CA . SER A 1 113 ? -2.233 22.709 0.815 1.00 51.78 113 SER A CA 1
ATOM 944 C C . SER A 1 113 ? -2.747 21.875 1.996 1.00 51.78 113 SER A C 1
ATOM 946 O O . SER A 1 113 ? -2.999 20.678 1.813 1.00 51.78 113 SER A O 1
ATOM 948 N N . PRO A 1 114 ? -2.892 22.441 3.204 1.00 51.72 114 PRO A N 1
ATOM 949 C CA . PRO A 1 114 ? -3.487 21.733 4.329 1.00 51.72 114 PRO A CA 1
ATOM 950 C C . PRO A 1 114 ? -4.957 21.446 4.003 1.00 51.72 114 PRO A C 1
ATOM 952 O O . PRO A 1 114 ? -5.851 22.221 4.328 1.00 51.72 114 PRO A O 1
ATOM 955 N N . SER A 1 115 ? -5.214 20.358 3.282 1.00 53.84 115 SER A N 1
ATOM 956 C CA . SER A 1 115 ? -6.559 19.906 2.985 1.00 53.84 115 SER A CA 1
ATOM 957 C C . SER A 1 115 ? -7.082 19.140 4.192 1.00 53.84 115 SER A C 1
ATOM 959 O O . SER A 1 115 ? -6.383 18.333 4.804 1.00 53.84 115 SER A O 1
ATOM 961 N N . LEU A 1 116 ? -8.351 19.377 4.518 1.00 53.50 116 LEU A N 1
ATOM 962 C CA . LEU A 1 116 ? -9.103 18.648 5.542 1.00 53.50 116 LEU A CA 1
ATOM 963 C C . LEU A 1 116 ? -9.364 17.175 5.148 1.00 53.50 116 LEU A C 1
ATOM 965 O O . LEU A 1 116 ? -10.133 16.477 5.804 1.00 53.50 116 LEU A O 1
ATOM 969 N N . GLN A 1 117 ? -8.783 16.704 4.040 1.00 60.50 117 GLN A N 1
ATOM 970 C CA . GLN A 1 117 ? -8.960 15.346 3.547 1.00 60.50 117 GLN A CA 1
ATOM 971 C C . GLN A 1 117 ? -8.117 14.380 4.378 1.00 60.50 117 GLN A C 1
ATOM 973 O O . GLN A 1 117 ? -6.942 14.625 4.659 1.00 60.50 117 GLN A O 1
ATOM 978 N N . ILE A 1 118 ? -8.727 13.255 4.749 1.00 61.72 118 ILE A N 1
ATOM 979 C CA . ILE A 1 118 ? -8.033 12.144 5.397 1.00 61.72 118 ILE A CA 1
ATOM 980 C C . ILE A 1 118 ? -6.938 11.678 4.438 1.00 61.72 118 ILE A C 1
ATOM 982 O O . ILE A 1 118 ? -7.226 11.154 3.362 1.00 61.72 118 ILE A O 1
ATOM 986 N N . LYS A 1 119 ? -5.677 11.910 4.814 1.00 69.69 119 LYS A N 1
ATOM 987 C CA . LYS A 1 119 ? -4.538 11.446 4.024 1.00 69.69 119 LYS A CA 1
ATOM 988 C C . LYS A 1 119 ? -4.547 9.912 3.989 1.00 69.69 119 LYS A C 1
ATOM 990 O O . LYS A 1 119 ? -4.798 9.302 5.040 1.00 69.69 119 LYS A O 1
ATOM 995 N N . PRO A 1 120 ? -4.261 9.300 2.823 1.00 74.88 120 PRO A N 1
ATOM 996 C CA . PRO A 1 120 ? -4.062 7.860 2.749 1.00 74.88 120 PRO A CA 1
ATOM 997 C C . PRO A 1 120 ? -2.925 7.448 3.698 1.00 74.88 120 PRO A C 1
ATOM 999 O O . PRO A 1 120 ? -2.097 8.288 4.076 1.00 74.88 120 PRO A O 1
ATOM 1002 N N . PRO A 1 121 ? -2.878 6.173 4.114 1.00 83.94 121 PRO A N 1
ATOM 1003 C CA . PRO A 1 121 ? -1.795 5.686 4.956 1.00 83.94 121 PRO A CA 1
ATOM 1004 C C . PRO A 1 121 ? -0.454 5.861 4.236 1.00 83.94 121 PRO A C 1
ATOM 1006 O O . PRO A 1 121 ? -0.378 5.751 3.007 1.00 83.94 121 PRO A O 1
ATOM 1009 N N . LEU A 1 122 ? 0.613 6.130 4.987 1.00 86.69 122 LEU A N 1
ATOM 1010 C CA . LEU A 1 122 ? 1.933 6.255 4.390 1.00 86.69 122 LEU A CA 1
ATOM 1011 C C . LEU A 1 122 ? 2.459 4.861 4.037 1.00 86.69 122 LEU A C 1
ATOM 1013 O O . LEU A 1 122 ? 2.860 4.104 4.917 1.00 86.69 122 LEU A O 1
ATOM 1017 N N . ALA A 1 123 ? 2.458 4.550 2.746 1.00 89.31 123 ALA A N 1
ATOM 1018 C CA . ALA A 1 123 ? 3.052 3.338 2.205 1.00 89.31 123 ALA A CA 1
ATOM 1019 C C . ALA A 1 123 ? 4.583 3.452 2.152 1.00 89.31 123 ALA A C 1
ATOM 1021 O O . ALA A 1 123 ? 5.101 4.452 1.645 1.00 89.31 123 ALA A O 1
ATOM 1022 N N . LEU A 1 124 ? 5.281 2.430 2.645 1.00 90.06 124 LEU A N 1
ATOM 1023 C CA . LEU A 1 124 ? 6.737 2.280 2.572 1.00 90.06 124 LEU A CA 1
ATOM 1024 C C . LEU A 1 124 ? 7.124 1.169 1.593 1.00 90.06 124 LEU A C 1
ATOM 1026 O O . LEU A 1 124 ? 6.261 0.440 1.095 1.00 90.06 124 LEU A O 1
ATOM 1030 N N . SER A 1 125 ? 8.422 1.033 1.319 1.00 88.88 125 SER A N 1
ATOM 1031 C CA . SER A 1 125 ? 8.912 -0.068 0.494 1.00 88.88 125 SER A CA 1
ATOM 1032 C C . SER A 1 125 ? 8.557 -1.420 1.132 1.00 88.88 125 SER A C 1
ATOM 1034 O O . SER A 1 125 ? 8.565 -1.586 2.357 1.00 88.88 125 SER A O 1
ATOM 1036 N N . GLY A 1 126 ? 8.167 -2.378 0.292 1.00 88.00 126 GLY A N 1
ATOM 1037 C CA . GLY A 1 126 ? 7.732 -3.714 0.693 1.00 88.00 126 GLY A CA 1
ATOM 1038 C C . GLY A 1 126 ? 6.267 -3.824 1.124 1.00 88.00 126 GLY A C 1
ATOM 1039 O O . GLY A 1 126 ? 5.765 -4.948 1.218 1.00 88.00 126 GLY A O 1
ATOM 1040 N N . ASP A 1 127 ? 5.557 -2.711 1.340 1.00 91.50 127 ASP A N 1
ATOM 1041 C CA . ASP A 1 127 ? 4.143 -2.747 1.725 1.00 91.50 127 ASP A CA 1
ATOM 1042 C C . ASP A 1 127 ? 3.260 -3.249 0.585 1.00 91.50 127 ASP A C 1
ATOM 1044 O O . ASP A 1 127 ? 3.577 -3.091 -0.593 1.00 91.50 127 ASP A O 1
ATOM 1048 N N . ILE A 1 128 ? 2.115 -3.837 0.928 1.00 93.94 128 ILE A N 1
ATOM 1049 C CA . ILE A 1 128 ? 1.093 -4.195 -0.054 1.00 93.94 128 ILE A CA 1
ATOM 1050 C C . ILE A 1 128 ? 0.035 -3.099 -0.052 1.00 93.94 128 ILE A C 1
ATOM 1052 O O . ILE A 1 128 ? -0.624 -2.848 0.957 1.00 93.94 128 ILE A O 1
ATOM 1056 N N . VAL A 1 129 ? -0.134 -2.448 -1.196 1.00 94.38 129 VAL A N 1
ATOM 1057 C CA . VAL A 1 129 ? -1.044 -1.321 -1.371 1.00 94.38 129 VAL A CA 1
ATOM 1058 C C . VAL A 1 129 ? -2.237 -1.722 -2.228 1.00 94.38 129 VAL A C 1
ATOM 1060 O O . VAL A 1 129 ? -2.106 -2.426 -3.232 1.00 94.38 129 VAL A O 1
ATOM 1063 N N . VAL A 1 130 ? -3.415 -1.246 -1.828 1.00 94.25 130 VAL A N 1
ATOM 1064 C CA . VAL A 1 130 ? -4.641 -1.315 -2.620 1.00 94.25 130 VAL A CA 1
ATOM 1065 C C . VAL A 1 130 ? -4.913 0.063 -3.197 1.00 94.25 130 VAL A C 1
ATOM 1067 O O . VAL A 1 130 ? -5.008 1.046 -2.459 1.00 94.25 130 VAL A O 1
ATOM 1070 N N . TYR A 1 131 ? -5.050 0.148 -4.514 1.00 92.88 131 TYR A N 1
ATOM 1071 C CA . TYR A 1 131 ? -5.259 1.407 -5.223 1.00 92.88 131 TYR A CA 1
ATOM 1072 C C . TYR A 1 131 ? -6.273 1.247 -6.354 1.00 92.88 131 TYR A C 1
ATOM 1074 O O . TYR A 1 131 ? -6.585 0.141 -6.793 1.00 92.88 131 TYR A O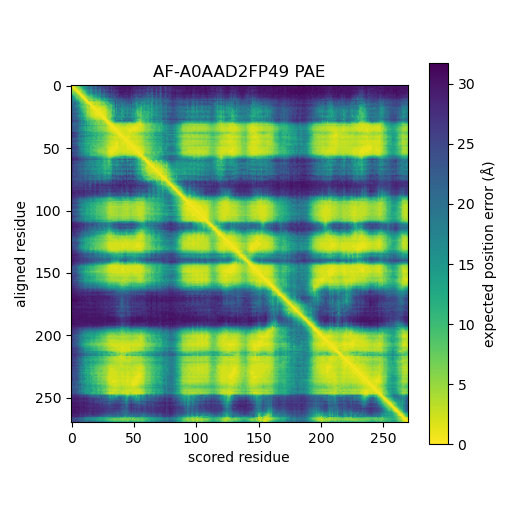 1
ATOM 1082 N N . LYS A 1 132 ? -6.826 2.370 -6.803 1.00 90.94 132 LYS A N 1
ATOM 1083 C CA . LYS A 1 132 ? -7.717 2.424 -7.964 1.00 90.94 132 LYS A CA 1
ATOM 1084 C C . LYS A 1 132 ? -6.886 2.384 -9.239 1.00 90.94 132 LYS A C 1
ATOM 1086 O O . LYS A 1 132 ? -5.907 3.120 -9.338 1.00 90.94 132 LYS A O 1
ATOM 1091 N N . ASP A 1 133 ? -7.296 1.564 -10.200 1.00 86.75 133 ASP A N 1
ATOM 1092 C CA . ASP A 1 133 ? -6.632 1.492 -11.502 1.00 86.75 133 ASP A CA 1
ATOM 1093 C C . ASP A 1 133 ? -6.555 2.899 -12.140 1.00 86.75 133 ASP A C 1
ATOM 1095 O O . ASP A 1 133 ? -7.596 3.547 -12.276 1.00 86.75 133 ASP A O 1
ATOM 1099 N N . PRO A 1 134 ? -5.371 3.419 -12.518 1.00 79.06 134 PRO A N 1
ATOM 1100 C CA . PRO A 1 134 ? -5.264 4.722 -13.177 1.00 79.06 134 PRO A CA 1
ATOM 1101 C C . PRO A 1 134 ? -6.048 4.790 -14.499 1.00 79.06 134 PRO A C 1
ATOM 1103 O O . PRO A 1 134 ? -6.492 5.870 -14.889 1.00 79.06 134 PRO A O 1
ATOM 1106 N N . GLN A 1 135 ? -6.284 3.654 -15.166 1.00 73.31 135 GLN A N 1
ATOM 1107 C CA . GLN A 1 135 ? -7.075 3.588 -16.402 1.00 73.31 135 GLN A CA 1
ATOM 1108 C C . GLN A 1 135 ? -8.586 3.684 -16.162 1.00 73.31 135 GLN A C 1
ATOM 1110 O O . GLN A 1 135 ? -9.348 3.868 -17.114 1.00 73.31 135 GLN A O 1
ATOM 1115 N N . TYR A 1 136 ? -9.027 3.646 -14.899 1.00 65.19 136 TYR A N 1
ATOM 1116 C CA . TYR A 1 136 ? -10.424 3.841 -14.500 1.00 65.19 136 TYR A CA 1
ATOM 1117 C C . TYR A 1 136 ? -11.016 5.157 -15.025 1.00 65.19 136 TYR A C 1
ATOM 1119 O O . TYR A 1 136 ? -12.213 5.233 -15.282 1.00 65.19 136 TYR A O 1
ATOM 1127 N N . PHE A 1 137 ? -10.200 6.202 -15.213 1.00 61.06 137 PHE A N 1
ATOM 1128 C CA . PHE A 1 137 ? -10.707 7.479 -15.720 1.00 61.06 137 PHE A CA 1
ATOM 1129 C C . PHE A 1 137 ? -11.187 7.397 -17.180 1.00 61.06 137 PHE A C 1
ATOM 1131 O O . PHE A 1 137 ? -12.074 8.149 -17.575 1.00 61.06 137 PHE A O 1
ATOM 1138 N N . PHE A 1 138 ? -10.637 6.474 -17.975 1.00 61.41 138 PHE A N 1
ATOM 1139 C CA . PHE A 1 138 ? -10.940 6.353 -19.404 1.00 61.41 138 PHE A CA 1
ATOM 1140 C C . PHE A 1 138 ? -12.036 5.326 -19.710 1.00 61.41 138 PHE A C 1
ATOM 1142 O O . PHE A 1 138 ? -12.721 5.445 -20.724 1.00 61.41 138 PHE A O 1
ATOM 1149 N N . HIS A 1 139 ? -12.244 4.348 -18.827 1.00 57.47 139 HIS A N 1
ATOM 1150 C CA . HIS A 1 139 ? -13.259 3.312 -18.993 1.00 57.47 139 HIS A CA 1
ATOM 1151 C C . HIS A 1 139 ? -14.295 3.422 -17.867 1.00 57.47 139 HIS A C 1
ATOM 1153 O O . HIS A 1 139 ? -14.042 2.992 -16.747 1.00 57.47 139 HIS A O 1
ATOM 1159 N N . MET A 1 140 ? -15.482 3.970 -18.167 1.00 56.12 140 MET A N 1
ATOM 1160 C CA . MET A 1 140 ? -16.608 4.160 -17.224 1.00 56.12 140 MET A CA 1
ATOM 1161 C C . MET A 1 140 ? -17.210 2.853 -16.653 1.00 56.12 140 MET A C 1
ATOM 1163 O O . MET A 1 140 ? -18.280 2.883 -16.047 1.00 56.12 140 MET A O 1
ATOM 1167 N N . ASN A 1 141 ? -16.546 1.709 -16.823 1.00 50.62 141 ASN A N 1
ATOM 1168 C CA . ASN A 1 141 ? -17.018 0.411 -16.360 1.00 50.62 141 ASN A CA 1
ATOM 1169 C C . ASN A 1 141 ? -16.216 -0.043 -15.136 1.00 50.62 141 ASN A C 1
ATOM 1171 O O . ASN A 1 141 ? -15.019 -0.285 -15.230 1.00 50.62 141 ASN A O 1
ATOM 1175 N N . GLU A 1 142 ? -16.940 -0.173 -14.020 1.00 61.56 142 GLU A N 1
ATOM 1176 C CA . GLU A 1 142 ? -16.574 -0.753 -12.719 1.00 61.56 142 GLU A CA 1
ATOM 1177 C C . GLU A 1 142 ? -15.314 -0.200 -12.023 1.00 61.56 142 GLU A C 1
ATOM 1179 O O . GLU A 1 142 ? -14.216 -0.109 -12.564 1.00 61.56 142 GLU A O 1
ATOM 1184 N N . ARG A 1 143 ? -15.457 0.147 -10.736 1.00 66.12 143 ARG A N 1
ATOM 1185 C CA . ARG A 1 143 ? -14.343 0.567 -9.869 1.00 66.12 143 ARG A CA 1
ATOM 1186 C C . ARG A 1 143 ? -13.383 -0.601 -9.645 1.00 66.12 143 ARG A C 1
ATOM 1188 O O . ARG A 1 143 ? -13.477 -1.299 -8.637 1.00 66.12 143 ARG A O 1
ATOM 1195 N N . LYS A 1 144 ? -12.452 -0.805 -10.573 1.00 83.62 144 LYS A N 1
ATOM 1196 C CA . LYS A 1 144 ? -11.444 -1.854 -10.467 1.00 83.62 144 LYS A CA 1
ATOM 1197 C C . LYS A 1 144 ? -10.357 -1.440 -9.476 1.00 83.62 144 LYS A C 1
ATOM 1199 O O . LYS A 1 144 ? -9.683 -0.422 -9.644 1.00 83.62 144 LYS A O 1
ATOM 1204 N N . LEU A 1 145 ? -10.221 -2.233 -8.418 1.00 90.12 145 LEU A N 1
ATOM 1205 C CA . LEU A 1 145 ? -9.144 -2.108 -7.443 1.00 90.12 145 LEU A CA 1
ATOM 1206 C C . LEU A 1 145 ? -7.997 -3.041 -7.826 1.00 90.12 145 LEU A C 1
ATOM 1208 O O . LEU A 1 145 ? -8.217 -4.201 -8.176 1.00 90.12 145 LEU A O 1
ATOM 1212 N N . CYS A 1 146 ? -6.779 -2.529 -7.711 1.00 91.94 146 CYS A N 1
ATOM 1213 C CA . CYS A 1 146 ? -5.542 -3.263 -7.913 1.00 91.94 146 CYS A CA 1
ATOM 1214 C C . CYS A 1 146 ? -4.832 -3.439 -6.570 1.00 91.94 146 CYS A C 1
ATOM 1216 O O . CYS A 1 146 ? -4.850 -2.544 -5.725 1.00 91.94 146 CYS A O 1
ATOM 1218 N N . VAL A 1 147 ? -4.201 -4.598 -6.383 1.00 94.31 147 VAL A N 1
ATOM 1219 C CA . VAL A 1 147 ? -3.379 -4.918 -5.210 1.00 94.31 147 VAL A CA 1
ATOM 1220 C C . VAL A 1 147 ? -1.976 -5.234 -5.702 1.00 94.31 147 VAL A C 1
ATOM 1222 O O . VAL A 1 147 ? -1.827 -6.121 -6.545 1.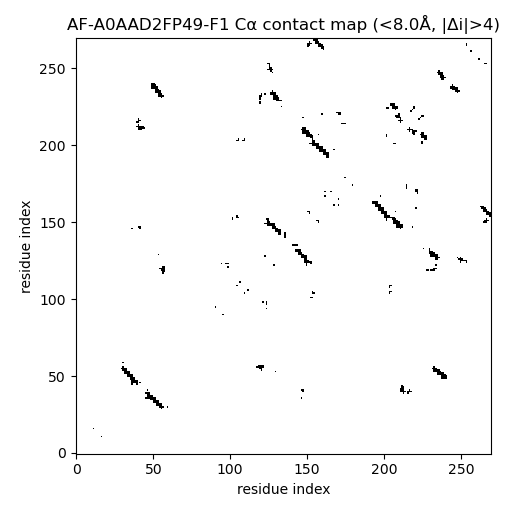00 94.31 147 VAL A O 1
ATOM 1225 N N . LYS A 1 148 ? -0.979 -4.487 -5.223 1.00 93.94 148 LYS A N 1
ATOM 1226 C CA . LYS A 1 148 ? 0.431 -4.605 -5.631 1.00 93.94 148 LYS A CA 1
ATOM 1227 C C . LYS A 1 148 ? 1.368 -4.355 -4.456 1.00 93.94 148 LYS A C 1
ATOM 1229 O O . LYS A 1 148 ? 0.952 -3.775 -3.453 1.00 93.94 148 LYS A O 1
ATOM 1234 N N . ARG A 1 149 ? 2.629 -4.759 -4.589 1.00 93.62 149 ARG A N 1
ATOM 1235 C CA . ARG A 1 149 ? 3.697 -4.432 -3.645 1.00 93.62 149 ARG A CA 1
ATOM 1236 C C . ARG A 1 149 ? 4.378 -3.127 -4.030 1.00 93.62 149 ARG A C 1
ATOM 1238 O O . ARG A 1 149 ? 4.642 -2.881 -5.202 1.00 93.62 149 ARG A O 1
ATOM 1245 N N . VAL A 1 150 ? 4.679 -2.299 -3.041 1.00 92.81 150 VAL A N 1
ATOM 1246 C CA . VAL A 1 150 ? 5.459 -1.074 -3.206 1.00 92.81 150 VAL A CA 1
ATOM 1247 C C . VAL A 1 150 ? 6.930 -1.432 -3.335 1.00 92.81 150 VAL A C 1
ATOM 1249 O O . VAL A 1 150 ? 7.500 -2.050 -2.441 1.00 92.81 150 VAL A O 1
ATOM 1252 N N . VAL A 1 151 ? 7.543 -1.029 -4.442 1.00 90.50 151 VAL A N 1
ATOM 1253 C CA . VAL A 1 151 ? 8.974 -1.240 -4.698 1.00 90.50 151 VAL A CA 1
ATOM 1254 C C . VAL A 1 151 ? 9.743 0.059 -4.483 1.00 90.50 151 VAL A C 1
ATOM 1256 O O . VAL A 1 151 ? 10.779 0.050 -3.828 1.00 90.50 151 VAL A O 1
ATOM 1259 N N . GLY A 1 152 ? 9.213 1.176 -4.992 1.00 89.88 152 GLY A N 1
ATOM 1260 C CA . GLY A 1 152 ? 9.867 2.481 -4.935 1.00 89.88 152 GLY A CA 1
ATOM 1261 C C . GLY A 1 152 ? 8.935 3.605 -4.502 1.00 89.88 152 GLY A C 1
ATOM 1262 O O . GLY A 1 152 ? 7.740 3.615 -4.812 1.00 89.88 152 GLY A O 1
ATOM 1263 N N . LEU A 1 153 ? 9.501 4.574 -3.797 1.00 92.12 153 LEU A N 1
ATOM 1264 C CA . LEU A 1 153 ? 8.824 5.743 -3.247 1.00 92.12 153 LEU A CA 1
ATOM 1265 C C . LEU A 1 153 ? 9.223 7.004 -4.019 1.00 92.12 153 LEU A C 1
ATOM 1267 O O . LEU A 1 153 ? 10.281 7.046 -4.639 1.00 92.12 153 LEU A O 1
ATOM 1271 N N . GLY A 1 154 ? 8.382 8.038 -3.985 1.00 90.56 154 GLY A N 1
ATOM 1272 C CA . GLY A 1 154 ? 8.671 9.315 -4.643 1.00 90.56 154 GLY A CA 1
ATOM 1273 C C . GLY A 1 154 ? 10.044 9.867 -4.258 1.00 90.56 154 GLY A C 1
ATOM 1274 O O . GLY A 1 154 ? 10.350 9.971 -3.075 1.00 90.56 154 GLY A O 1
ATOM 1275 N N . GLY A 1 155 ? 10.852 10.201 -5.265 1.00 87.31 155 GLY A N 1
ATOM 1276 C CA . GLY A 1 155 ? 12.242 10.636 -5.119 1.00 87.31 155 GLY A CA 1
ATOM 1277 C C . GLY A 1 155 ? 13.289 9.523 -5.197 1.00 87.31 155 GLY A C 1
ATOM 1278 O O . GLY A 1 155 ? 14.462 9.833 -5.385 1.00 87.31 155 GLY A O 1
ATOM 1279 N N . GLN A 1 156 ? 12.896 8.249 -5.123 1.00 89.56 156 GLN A N 1
ATOM 1280 C CA . GLN A 1 156 ? 13.809 7.126 -5.349 1.00 89.56 156 GLN A CA 1
ATOM 1281 C C . GLN A 1 156 ? 13.996 6.832 -6.842 1.00 89.56 156 GLN A C 1
ATOM 1283 O O . GLN A 1 156 ? 13.125 7.103 -7.676 1.00 89.56 156 GLN A O 1
ATOM 1288 N N . VAL A 1 157 ? 15.130 6.217 -7.166 1.00 85.44 157 VAL A N 1
ATOM 1289 C CA . VAL A 1 157 ? 15.436 5.644 -8.477 1.00 85.44 157 VAL A CA 1
ATOM 1290 C C . VAL A 1 157 ? 15.183 4.144 -8.419 1.00 85.44 157 VAL A C 1
ATOM 1292 O O . VAL A 1 157 ? 15.774 3.457 -7.591 1.00 85.44 157 VAL A O 1
ATOM 1295 N N . VAL A 1 158 ? 14.313 3.637 -9.295 1.00 85.19 158 VAL A N 1
ATOM 1296 C CA . VAL A 1 158 ? 13.992 2.208 -9.422 1.00 85.19 158 VAL A CA 1
ATOM 1297 C C . VAL A 1 158 ? 14.718 1.623 -10.624 1.00 85.19 158 VAL A C 1
ATOM 1299 O O . VAL A 1 158 ? 14.713 2.207 -11.711 1.00 85.19 158 VAL A O 1
ATOM 1302 N N . MET A 1 159 ? 15.330 0.459 -10.433 1.00 79.81 159 MET A N 1
ATOM 1303 C CA . MET A 1 159 ? 16.091 -0.241 -11.464 1.00 79.81 159 MET A CA 1
ATOM 1304 C C . MET A 1 159 ? 15.263 -1.382 -12.042 1.00 79.81 159 MET A C 1
ATOM 1306 O O . MET A 1 159 ? 14.982 -2.345 -11.348 1.00 79.81 159 MET A O 1
ATOM 1310 N N . VAL A 1 160 ? 14.852 -1.286 -13.303 1.00 74.06 160 VAL A N 1
ATOM 1311 C CA . VAL A 1 160 ? 13.954 -2.251 -13.944 1.00 74.06 160 VAL A CA 1
ATOM 1312 C C . VAL A 1 160 ? 14.726 -3.099 -14.959 1.00 74.06 160 VAL A C 1
ATOM 1314 O O . VAL A 1 160 ? 15.315 -2.543 -15.895 1.00 74.06 160 VAL A O 1
ATOM 1317 N N . PRO A 1 161 ? 14.747 -4.434 -14.810 1.00 68.62 161 PRO A N 1
ATOM 1318 C CA . PRO A 1 161 ? 15.371 -5.313 -15.790 1.00 68.62 161 PRO A CA 1
ATOM 1319 C C . PRO A 1 161 ? 14.561 -5.368 -17.094 1.00 68.62 161 PRO A C 1
ATOM 1321 O O . PRO A 1 161 ? 13.344 -5.553 -17.063 1.00 68.62 161 PRO A O 1
ATOM 1324 N N . PHE A 1 162 ? 15.233 -5.277 -18.244 1.00 65.00 162 PHE A N 1
ATOM 1325 C CA . PHE A 1 162 ? 14.617 -5.394 -19.570 1.00 65.00 162 PHE A CA 1
ATOM 1326 C C . PHE A 1 162 ? 15.388 -6.345 -20.497 1.00 65.00 162 PHE A C 1
ATOM 1328 O O . PHE A 1 162 ? 16.610 -6.513 -20.387 1.00 65.00 162 PHE A O 1
ATOM 1335 N N . SER A 1 163 ? 14.657 -6.970 -21.425 1.00 55.03 163 SER A N 1
ATOM 1336 C CA . SER A 1 163 ? 15.229 -7.859 -22.440 1.00 55.03 163 SER A CA 1
ATOM 1337 C C . SER A 1 163 ? 15.823 -7.066 -23.606 1.00 55.03 163 SER A C 1
ATOM 1339 O O . SER A 1 163 ? 15.273 -6.053 -24.028 1.00 55.03 163 SER A O 1
ATOM 1341 N N . ARG A 1 164 ? 16.937 -7.545 -24.173 1.00 52.50 164 ARG A N 1
ATOM 1342 C CA . ARG A 1 164 ? 17.649 -6.898 -25.295 1.00 52.50 164 ARG A CA 1
ATOM 1343 C C . ARG A 1 164 ? 16.774 -6.701 -26.539 1.00 52.50 164 ARG A C 1
ATOM 1345 O O . ARG A 1 164 ? 17.027 -5.773 -27.304 1.00 52.50 164 ARG A O 1
ATOM 1352 N N . ASP A 1 165 ? 15.774 -7.558 -26.716 1.00 56.62 165 ASP A N 1
ATOM 1353 C CA . ASP A 1 165 ? 14.870 -7.546 -27.870 1.00 56.62 165 ASP A CA 1
ATOM 1354 C C . ASP A 1 165 ? 13.724 -6.523 -27.717 1.00 56.62 165 ASP A C 1
ATOM 1356 O O . ASP A 1 165 ? 12.958 -6.292 -28.653 1.00 56.62 165 ASP A O 1
ATOM 1360 N N . GLU A 1 166 ? 13.627 -5.856 -26.562 1.00 52.94 166 GLU A N 1
ATOM 1361 C CA . GLU A 1 166 ? 12.624 -4.834 -26.274 1.00 52.94 166 GLU A CA 1
ATOM 1362 C C . GLU A 1 166 ? 13.220 -3.423 -26.368 1.00 52.94 166 GLU A C 1
ATOM 1364 O O . GLU A 1 166 ? 14.318 -3.133 -25.884 1.00 52.94 166 GLU A O 1
ATOM 1369 N N . LYS A 1 167 ? 12.479 -2.502 -26.998 1.00 45.47 167 LYS A N 1
ATOM 1370 C CA . LYS A 1 167 ? 12.869 -1.088 -27.031 1.00 45.47 167 LYS A CA 1
ATOM 1371 C C . LYS A 1 167 ? 12.817 -0.523 -25.602 1.00 45.47 167 LYS A C 1
ATOM 1373 O O . LYS A 1 167 ? 11.788 -0.696 -24.943 1.00 45.47 167 LYS A O 1
ATOM 1378 N N . PRO A 1 168 ? 13.849 0.208 -25.139 1.00 43.16 168 PRO A N 1
ATOM 1379 C CA . PRO A 1 168 ? 13.789 0.889 -23.850 1.0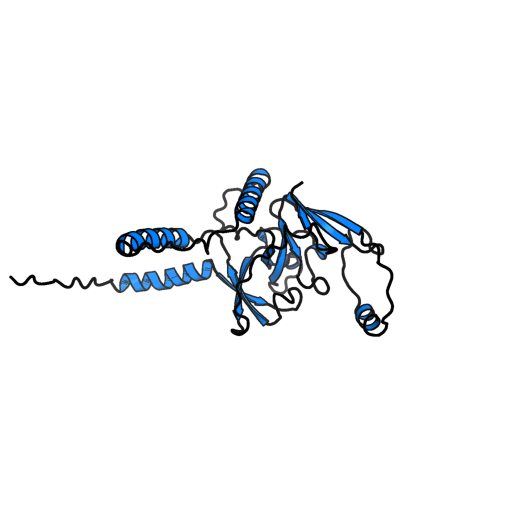0 43.16 168 PRO A CA 1
ATOM 1380 C C . PRO A 1 168 ? 12.573 1.825 -23.835 1.00 43.16 168 PRO A C 1
ATOM 1382 O O . PRO A 1 168 ? 12.405 2.645 -24.737 1.00 43.16 168 PRO A O 1
ATOM 1385 N N . GLY A 1 169 ? 11.691 1.649 -22.848 1.00 43.41 169 GLY A N 1
ATOM 1386 C CA . GLY A 1 169 ? 10.460 2.435 -22.705 1.00 43.41 169 GLY A CA 1
ATOM 1387 C C . GLY A 1 169 ? 9.175 1.791 -23.243 1.00 43.41 169 GLY A C 1
ATOM 1388 O O . GLY A 1 169 ? 8.119 2.404 -23.125 1.00 43.41 169 GLY A O 1
ATOM 1389 N N . LYS A 1 170 ? 9.214 0.564 -23.785 1.00 40.56 170 LYS A N 1
ATOM 1390 C CA . LYS A 1 170 ? 8.007 -0.239 -24.058 1.00 40.56 170 LYS A CA 1
ATOM 1391 C C . LYS A 1 170 ? 8.034 -1.503 -23.198 1.00 40.56 170 LYS A C 1
ATOM 1393 O O . LYS A 1 170 ? 8.344 -2.582 -23.684 1.00 40.56 170 LYS A O 1
ATOM 1398 N N . LEU A 1 171 ? 7.753 -1.339 -21.907 1.00 45.16 171 LEU A N 1
ATOM 1399 C CA . LEU A 1 171 ? 7.663 -2.445 -20.954 1.00 45.16 171 LEU A CA 1
ATOM 1400 C C . LEU A 1 171 ? 6.358 -3.207 -21.199 1.00 45.16 171 LEU A C 1
ATOM 1402 O O . LEU A 1 171 ? 5.270 -2.777 -20.813 1.00 45.16 171 LEU A O 1
ATOM 1406 N N . SER A 1 172 ? 6.471 -4.351 -21.862 1.00 38.12 172 SER A N 1
ATOM 1407 C CA . SER A 1 172 ? 5.447 -5.381 -21.807 1.00 38.12 172 SER A CA 1
ATOM 1408 C C . SER A 1 172 ? 6.126 -6.716 -21.569 1.00 38.12 172 SER A C 1
ATOM 1410 O O . SER A 1 172 ? 6.553 -7.357 -22.524 1.00 38.12 172 SER A O 1
ATOM 1412 N N . TYR A 1 173 ? 6.148 -7.184 -20.321 1.00 39.41 173 TYR A N 1
ATOM 1413 C CA . TYR A 1 173 ? 6.334 -8.611 -20.055 1.00 39.41 173 TYR A CA 1
ATOM 1414 C C . TYR A 1 173 ? 5.040 -9.343 -20.437 1.00 39.41 173 TYR A C 1
ATOM 1416 O O . TYR A 1 173 ? 4.327 -9.892 -19.601 1.00 39.41 173 TYR A O 1
ATOM 1424 N N . ARG A 1 174 ? 4.705 -9.348 -21.730 1.00 36.25 174 ARG A N 1
ATOM 1425 C CA . ARG A 1 174 ? 3.773 -10.323 -22.281 1.00 36.25 174 ARG A CA 1
ATOM 1426 C C . ARG A 1 174 ? 4.619 -11.494 -22.751 1.00 36.25 174 ARG A C 1
ATOM 1428 O O . ARG A 1 174 ? 5.081 -11.531 -23.883 1.00 36.25 174 ARG A O 1
ATOM 1435 N N . MET A 1 175 ? 4.854 -12.438 -21.845 1.00 42.31 175 MET A N 1
ATOM 1436 C CA . MET A 1 175 ? 5.294 -13.767 -22.253 1.00 42.31 175 MET A CA 1
ATOM 1437 C C . MET A 1 175 ? 4.123 -14.397 -23.002 1.00 42.31 175 MET A C 1
ATOM 1439 O O . MET A 1 175 ? 3.131 -14.774 -22.381 1.00 42.31 175 MET A O 1
ATOM 1443 N N . ASP A 1 176 ? 4.203 -14.453 -24.329 1.00 40.84 176 ASP A N 1
ATOM 1444 C CA . ASP A 1 176 ? 3.193 -15.140 -25.126 1.00 40.84 176 ASP A CA 1
ATOM 1445 C C . ASP A 1 176 ? 3.094 -16.608 -24.678 1.00 40.84 176 ASP A C 1
ATOM 1447 O O . ASP A 1 176 ? 4.103 -17.262 -24.388 1.00 40.84 176 ASP A O 1
ATOM 1451 N N . ASP A 1 177 ? 1.868 -17.136 -24.616 1.00 48.41 177 ASP A N 1
ATOM 1452 C CA . ASP A 1 177 ? 1.566 -18.491 -24.130 1.00 48.41 177 ASP A CA 1
ATOM 1453 C C . ASP A 1 177 ? 2.341 -19.601 -24.875 1.00 48.41 177 ASP A C 1
ATOM 1455 O O . ASP A 1 177 ? 2.511 -20.710 -24.358 1.00 48.41 177 ASP A O 1
ATOM 1459 N N . GLU A 1 178 ? 2.896 -19.306 -26.055 1.00 45.34 178 GLU A N 1
ATOM 1460 C CA . GLU A 1 178 ? 3.802 -20.201 -26.776 1.00 45.34 178 GLU A CA 1
ATOM 1461 C C . GLU A 1 178 ? 5.133 -20.456 -26.047 1.00 45.34 178 GLU A C 1
ATOM 1463 O O . GLU A 1 178 ? 5.654 -21.575 -26.090 1.00 45.34 178 GLU A O 1
ATOM 1468 N N . MET A 1 179 ? 5.686 -19.469 -25.333 1.00 47.12 179 MET A N 1
ATOM 1469 C CA . MET A 1 179 ? 6.978 -19.620 -24.651 1.00 47.12 179 MET A CA 1
ATOM 1470 C C . MET A 1 179 ? 6.863 -20.497 -23.391 1.00 47.12 179 MET A C 1
ATOM 1472 O O . MET A 1 179 ? 7.815 -21.203 -23.047 1.00 47.12 179 MET A O 1
ATOM 1476 N N . LYS A 1 180 ? 5.678 -20.547 -22.758 1.00 46.88 180 LYS A N 1
ATOM 1477 C CA . LYS A 1 180 ? 5.364 -21.481 -21.656 1.00 46.88 180 LYS A CA 1
ATOM 1478 C C . LYS A 1 180 ? 5.412 -22.943 -22.102 1.00 46.88 180 LYS A C 1
ATOM 1480 O O . LYS A 1 180 ? 5.928 -23.778 -21.367 1.00 46.88 180 LYS A O 1
ATOM 1485 N N . LYS A 1 181 ? 4.923 -23.250 -23.309 1.00 42.44 181 LYS A N 1
ATOM 1486 C CA . LYS A 1 181 ? 4.927 -24.617 -23.863 1.00 42.44 181 LYS A CA 1
ATOM 1487 C C . LYS A 1 181 ? 6.315 -25.099 -24.288 1.00 42.44 181 LYS A C 1
ATOM 1489 O O . LYS A 1 181 ? 6.571 -26.295 -24.238 1.00 42.44 181 LYS A O 1
ATOM 1494 N N . ARG A 1 182 ? 7.216 -24.195 -24.689 1.00 45.53 182 ARG A N 1
ATOM 1495 C CA . ARG A 1 182 ? 8.564 -24.562 -25.169 1.00 45.53 182 ARG A CA 1
ATOM 1496 C C . ARG A 1 182 ? 9.557 -24.901 -24.052 1.00 45.53 182 ARG A C 1
ATOM 1498 O O . ARG A 1 182 ? 10.516 -25.624 -24.300 1.00 45.53 182 ARG A O 1
ATOM 1505 N N . ARG A 1 183 ? 9.351 -24.401 -22.827 1.00 45.69 183 ARG A N 1
ATOM 1506 C CA . ARG A 1 183 ? 10.272 -24.647 -21.696 1.00 45.69 183 ARG A CA 1
ATOM 1507 C C . ARG A 1 183 ? 10.013 -25.966 -20.971 1.00 45.69 183 ARG A C 1
ATOM 1509 O O . ARG A 1 183 ? 10.931 -26.491 -20.355 1.00 45.69 183 ARG A O 1
ATOM 1516 N N . THR A 1 184 ? 8.804 -26.519 -21.054 1.00 45.81 184 THR A N 1
ATOM 1517 C CA . THR A 1 184 ? 8.478 -27.808 -20.425 1.00 45.81 184 THR A CA 1
ATOM 1518 C C . THR A 1 184 ? 8.970 -29.020 -21.218 1.00 45.81 184 THR A C 1
ATOM 1520 O O . THR A 1 184 ? 8.979 -30.112 -20.660 1.00 45.81 184 THR A O 1
ATOM 1523 N N . SER A 1 185 ? 9.412 -28.862 -22.473 1.00 41.75 185 SER A N 1
ATOM 1524 C CA . SER A 1 185 ? 9.836 -30.000 -23.303 1.00 41.75 185 SER A CA 1
ATOM 1525 C C . SER A 1 185 ? 11.345 -30.133 -23.516 1.00 41.75 185 SER A C 1
ATOM 1527 O O . SER A 1 185 ? 11.799 -31.232 -23.817 1.00 41.75 185 SER A O 1
ATOM 1529 N N . ASN A 1 186 ? 12.145 -29.072 -23.361 1.00 46.09 186 ASN A N 1
ATOM 1530 C CA . ASN A 1 186 ? 13.551 -29.115 -23.772 1.00 46.09 186 ASN A CA 1
ATOM 1531 C C . ASN A 1 186 ? 14.483 -28.732 -22.617 1.00 46.09 186 ASN A C 1
ATOM 1533 O O . ASN A 1 186 ? 14.739 -27.558 -22.358 1.00 46.09 186 ASN A O 1
ATOM 1537 N N . GLY A 1 187 ? 15.019 -29.755 -21.943 1.00 46.66 187 GLY A N 1
ATOM 1538 C CA . GLY A 1 187 ? 16.137 -29.656 -21.004 1.00 46.66 187 GLY A CA 1
ATOM 1539 C C . GLY A 1 187 ? 17.445 -29.329 -21.721 1.00 46.66 187 GLY A C 1
ATOM 1540 O O . GLY A 1 187 ? 18.337 -30.165 -21.817 1.00 46.66 187 GLY A O 1
ATOM 1541 N N . THR A 1 188 ? 17.552 -28.121 -22.266 1.00 41.75 188 THR A N 1
ATOM 1542 C CA . THR A 1 188 ? 18.778 -27.627 -22.895 1.00 41.75 188 THR A CA 1
ATOM 1543 C C . THR A 1 188 ? 19.053 -26.213 -22.415 1.00 41.75 188 THR A C 1
ATOM 1545 O O . THR A 1 188 ? 18.204 -25.328 -22.498 1.00 41.75 188 THR A O 1
ATOM 1548 N N . SER A 1 189 ? 20.250 -26.037 -21.868 1.00 47.81 189 SER A N 1
ATOM 1549 C CA . SER A 1 189 ? 20.808 -24.835 -21.260 1.00 47.81 189 SER A CA 1
ATOM 1550 C C . SER A 1 189 ? 20.747 -23.658 -22.238 1.00 47.81 189 SER A C 1
ATOM 1552 O O . SER A 1 189 ? 21.662 -23.430 -23.027 1.00 47.81 189 SER A O 1
ATOM 1554 N N . SER A 1 190 ? 19.641 -22.914 -22.229 1.00 42.03 190 SER A N 1
ATOM 1555 C CA . SER A 1 190 ? 19.505 -21.708 -23.036 1.00 42.03 190 SER A CA 1
ATOM 1556 C C . SER A 1 190 ? 20.427 -20.638 -22.462 1.00 42.03 190 SER A C 1
ATOM 1558 O O . SER A 1 190 ? 20.198 -20.170 -21.346 1.00 42.03 190 SER A O 1
ATOM 1560 N N . SER A 1 191 ? 21.464 -20.300 -23.230 1.00 39.00 191 SER A N 1
ATOM 1561 C CA . SER A 1 191 ? 22.248 -19.061 -23.192 1.00 39.00 191 SER A CA 1
ATOM 1562 C C . SER A 1 191 ? 21.668 -17.991 -22.260 1.00 39.00 191 SER A C 1
ATOM 1564 O O . SER A 1 191 ? 20.564 -17.504 -22.513 1.00 39.00 191 SER A O 1
ATOM 1566 N N . PHE A 1 192 ? 22.424 -17.615 -21.224 1.00 41.50 192 PHE A N 1
ATOM 1567 C CA . PHE A 1 192 ? 22.163 -16.452 -20.373 1.00 41.50 192 PHE A CA 1
ATOM 1568 C C . PHE A 1 192 ? 21.823 -15.240 -21.256 1.00 41.50 192 PHE A C 1
ATOM 1570 O O . PHE A 1 192 ? 22.711 -14.611 -21.834 1.00 41.50 192 PHE A O 1
ATOM 1577 N N . GLN A 1 193 ? 20.533 -14.933 -21.415 1.00 50.06 193 GLN A N 1
ATOM 1578 C CA . GLN A 1 193 ? 20.101 -13.696 -22.053 1.00 50.06 193 GLN A CA 1
ATOM 1579 C C . GLN A 1 193 ? 20.675 -12.555 -21.213 1.00 50.06 193 GLN A C 1
ATOM 1581 O O . GLN A 1 193 ? 20.373 -12.442 -20.028 1.00 50.06 193 GLN A O 1
ATOM 1586 N N . SER A 1 194 ? 21.564 -11.757 -21.810 1.00 47.56 194 SER A N 1
ATOM 1587 C CA . SER A 1 194 ? 22.167 -10.590 -21.164 1.00 47.56 194 SER A CA 1
ATOM 1588 C C . SER A 1 194 ? 21.061 -9.582 -20.847 1.00 47.56 194 SER A C 1
ATOM 1590 O O . SER A 1 194 ? 20.631 -8.813 -21.707 1.00 47.56 194 SER A O 1
ATOM 1592 N N . MET A 1 195 ? 20.557 -9.656 -19.619 1.00 54.28 195 MET A N 1
ATOM 1593 C CA . MET A 1 195 ? 19.555 -8.753 -19.076 1.00 54.28 195 MET A CA 1
ATOM 1594 C C . MET A 1 195 ? 20.198 -7.379 -18.886 1.00 54.28 195 MET A C 1
ATOM 1596 O O . MET A 1 195 ? 21.269 -7.267 -18.288 1.00 54.28 195 MET A O 1
ATOM 1600 N N . ARG A 1 196 ? 19.574 -6.333 -19.430 1.00 60.28 196 ARG A N 1
ATOM 1601 C CA . ARG A 1 196 ? 19.991 -4.947 -19.189 1.00 60.28 196 ARG A CA 1
ATOM 1602 C C . ARG A 1 196 ? 19.102 -4.333 -18.120 1.00 60.28 196 ARG A C 1
ATOM 1604 O O . ARG A 1 196 ? 18.004 -4.820 -17.872 1.00 60.28 196 ARG A O 1
ATOM 1611 N N . VAL A 1 197 ? 19.575 -3.260 -17.496 1.00 65.69 197 VAL A N 1
ATOM 1612 C CA . VAL A 1 197 ? 18.839 -2.569 -16.436 1.00 65.69 197 VAL A CA 1
ATOM 1613 C C . VAL A 1 197 ? 18.588 -1.128 -16.859 1.00 65.69 197 VAL A C 1
ATOM 1615 O O . VAL A 1 197 ? 19.521 -0.415 -17.221 1.00 65.69 197 VAL A O 1
ATOM 1618 N N . ALA A 1 198 ? 17.321 -0.723 -16.865 1.00 72.38 198 ALA A N 1
ATOM 1619 C CA . ALA A 1 198 ? 16.900 0.657 -17.061 1.00 72.38 198 ALA A CA 1
ATOM 1620 C C . ALA A 1 198 ? 16.635 1.295 -15.696 1.00 72.38 198 ALA A C 1
ATOM 1622 O O . ALA A 1 198 ? 16.161 0.623 -14.785 1.00 72.38 198 ALA A O 1
ATOM 1623 N N . THR A 1 199 ? 16.918 2.583 -15.540 1.00 78.69 199 THR A N 1
ATOM 1624 C CA . THR A 1 199 ? 16.637 3.315 -14.303 1.00 78.69 199 THR A CA 1
ATOM 1625 C C . THR A 1 199 ? 15.527 4.331 -14.543 1.00 78.69 199 THR A C 1
ATOM 1627 O O . THR A 1 199 ? 15.512 5.018 -15.564 1.00 78.69 199 THR A O 1
ATOM 1630 N N . THR A 1 200 ? 14.570 4.414 -13.620 1.00 82.81 200 THR A N 1
ATOM 1631 C CA . THR A 1 200 ? 13.490 5.407 -13.661 1.00 82.81 200 THR A CA 1
ATOM 1632 C C . THR A 1 200 ? 13.333 6.072 -12.302 1.00 82.81 200 THR A C 1
ATOM 1634 O O . THR A 1 200 ? 13.278 5.400 -11.274 1.00 82.81 200 THR A O 1
ATOM 1637 N N . CYS A 1 201 ? 13.244 7.400 -12.286 1.00 87.00 201 CYS A N 1
ATOM 1638 C CA . CYS A 1 201 ? 12.963 8.152 -11.066 1.00 87.00 201 CYS A CA 1
ATOM 1639 C C . CYS A 1 201 ? 11.458 8.145 -10.786 1.00 87.00 201 CYS A C 1
ATOM 1641 O O . CYS A 1 201 ? 10.650 8.373 -11.689 1.00 87.00 201 CYS A O 1
ATOM 1643 N N . VAL A 1 202 ? 11.070 7.914 -9.534 1.00 90.38 202 VAL A N 1
ATOM 1644 C CA . VAL A 1 202 ? 9.669 7.982 -9.108 1.00 90.38 202 VAL A CA 1
ATOM 1645 C C . VAL A 1 202 ? 9.313 9.433 -8.804 1.00 90.38 202 VAL A C 1
ATOM 1647 O O . VAL A 1 202 ? 9.976 10.089 -8.001 1.00 90.38 202 VAL A O 1
ATOM 1650 N N . ALA A 1 203 ? 8.250 9.941 -9.429 1.00 89.56 203 ALA A N 1
ATOM 1651 C CA . ALA A 1 203 ? 7.810 11.318 -9.229 1.00 89.56 203 ALA A CA 1
ATOM 1652 C C . ALA A 1 203 ? 7.419 11.602 -7.758 1.00 89.56 203 ALA A C 1
ATOM 1654 O O . ALA A 1 203 ? 6.990 10.687 -7.042 1.00 89.56 203 ALA A O 1
ATOM 1655 N N . PRO A 1 204 ? 7.501 12.866 -7.296 1.00 89.00 204 PRO A N 1
ATOM 1656 C CA . PRO A 1 204 ? 6.980 13.255 -5.989 1.00 89.00 204 PRO A CA 1
ATOM 1657 C C . PRO A 1 204 ? 5.514 12.842 -5.812 1.00 89.00 204 PRO A C 1
ATOM 1659 O O . PRO A 1 204 ? 4.740 12.798 -6.770 1.00 89.00 204 PRO A O 1
ATOM 1662 N N . TYR A 1 205 ? 5.137 12.502 -4.578 1.00 89.38 205 TYR A N 1
ATOM 1663 C CA . TYR A 1 205 ? 3.794 12.019 -4.229 1.00 89.38 205 TYR A CA 1
ATOM 1664 C C . TYR A 1 205 ? 3.289 10.815 -5.049 1.00 89.38 205 TYR A C 1
ATOM 1666 O O . TYR A 1 205 ? 2.083 10.566 -5.152 1.00 89.38 205 TYR A O 1
ATOM 1674 N N . SER A 1 206 ? 4.210 10.057 -5.639 1.00 91.12 206 SER A N 1
ATOM 1675 C CA . SER A 1 206 ? 3.924 8.864 -6.429 1.00 91.12 206 SER A CA 1
ATOM 1676 C C . SER A 1 206 ? 4.714 7.673 -5.894 1.00 91.12 206 SER A C 1
ATOM 1678 O O . SER A 1 206 ? 5.560 7.808 -5.006 1.00 91.12 206 SER A O 1
ATOM 1680 N N . MET A 1 207 ? 4.392 6.484 -6.385 1.00 92.50 207 MET A N 1
ATOM 1681 C CA . MET A 1 207 ? 5.025 5.236 -5.975 1.00 92.50 207 MET A CA 1
ATOM 1682 C C . MET A 1 207 ? 5.112 4.261 -7.146 1.00 92.50 207 MET A C 1
ATOM 1684 O O . MET A 1 207 ? 4.242 4.236 -8.017 1.00 92.50 207 MET A O 1
ATOM 1688 N N . TRP A 1 208 ? 6.176 3.467 -7.166 1.00 92.56 208 TRP A N 1
ATOM 1689 C CA . TRP A 1 208 ? 6.359 2.367 -8.103 1.00 92.56 208 TRP A CA 1
ATOM 1690 C C . TRP A 1 208 ? 5.867 1.079 -7.460 1.00 92.56 208 TRP A C 1
ATOM 1692 O O . TRP A 1 208 ? 6.321 0.720 -6.368 1.00 92.56 208 TRP A O 1
ATOM 1702 N N . VAL A 1 209 ? 4.932 0.400 -8.121 1.00 92.25 209 VAL A N 1
ATOM 1703 C CA . VAL A 1 209 ? 4.296 -0.807 -7.594 1.00 92.25 209 VAL A CA 1
ATOM 1704 C C . VAL A 1 209 ? 4.413 -1.966 -8.568 1.00 92.25 209 VAL A C 1
ATOM 1706 O O . VAL A 1 209 ? 4.229 -1.794 -9.769 1.00 92.25 209 VAL A O 1
ATOM 1709 N N . GLU A 1 210 ? 4.678 -3.157 -8.050 1.00 89.94 210 GLU A N 1
ATOM 1710 C CA . GLU A 1 210 ? 4.822 -4.377 -8.844 1.00 89.94 210 GLU A CA 1
ATOM 1711 C C . GLU A 1 210 ? 4.059 -5.542 -8.223 1.00 89.94 210 GLU A C 1
ATOM 1713 O O . GLU A 1 210 ? 3.760 -5.556 -7.027 1.00 89.94 210 GLU A O 1
ATOM 1718 N N . GLY A 1 211 ? 3.681 -6.510 -9.054 1.00 90.19 211 GLY A N 1
ATOM 1719 C CA . GLY A 1 211 ? 3.103 -7.761 -8.574 1.00 90.19 211 GLY A CA 1
ATOM 1720 C C . GLY A 1 211 ? 4.187 -8.752 -8.160 1.00 90.19 211 GLY A C 1
ATOM 1721 O O . GLY A 1 211 ? 5.216 -8.856 -8.824 1.00 90.19 211 GLY A O 1
ATOM 1722 N N . ASP A 1 212 ? 3.928 -9.534 -7.112 1.00 88.88 212 ASP A N 1
ATOM 1723 C CA . ASP A 1 212 ? 4.839 -10.613 -6.698 1.00 88.88 212 ASP A CA 1
ATOM 1724 C C . ASP A 1 212 ? 4.973 -11.695 -7.791 1.00 88.88 212 ASP A C 1
ATOM 1726 O O . ASP A 1 212 ? 6.044 -12.272 -7.985 1.00 88.88 212 ASP A O 1
ATOM 1730 N N . ASN A 1 213 ? 3.917 -11.900 -8.589 1.00 86.12 213 ASN A N 1
ATOM 1731 C CA . ASN A 1 213 ? 3.945 -12.746 -9.778 1.00 86.12 213 ASN A CA 1
ATOM 1732 C C . ASN A 1 213 ? 4.318 -11.926 -11.021 1.00 86.12 213 ASN A C 1
ATOM 1734 O O . ASN A 1 213 ? 3.450 -11.508 -11.795 1.00 86.12 213 ASN A O 1
ATOM 1738 N N . ARG A 1 214 ? 5.624 -11.730 -11.229 1.00 75.81 214 ARG A N 1
ATOM 1739 C CA . ARG A 1 214 ? 6.188 -10.922 -12.331 1.00 75.81 214 ARG A CA 1
ATOM 1740 C C . ARG A 1 214 ? 5.736 -11.363 -13.728 1.00 75.81 214 ARG A C 1
ATOM 1742 O O . ARG A 1 214 ? 5.645 -10.542 -14.630 1.00 75.81 214 ARG A O 1
ATOM 1749 N N . PHE A 1 215 ? 5.424 -12.647 -13.913 1.00 73.50 215 PHE A N 1
ATOM 1750 C CA . PHE A 1 215 ? 4.999 -13.189 -15.208 1.00 73.50 215 PHE A CA 1
ATOM 1751 C C . PHE A 1 215 ? 3.529 -12.920 -15.541 1.00 73.50 215 PHE A C 1
ATOM 1753 O O . PHE A 1 215 ? 3.128 -13.100 -16.688 1.00 73.50 215 PHE A O 1
ATOM 1760 N N . ASN A 1 216 ? 2.711 -12.553 -14.552 1.00 77.25 216 ASN A N 1
ATOM 1761 C CA . ASN A 1 216 ? 1.280 -12.323 -14.744 1.00 77.25 216 ASN A CA 1
ATOM 1762 C C . ASN A 1 216 ? 0.804 -11.087 -13.978 1.00 77.25 216 ASN A C 1
ATOM 1764 O O . ASN A 1 216 ? -0.184 -11.125 -13.238 1.00 77.25 216 ASN A O 1
ATOM 1768 N N . SER A 1 217 ? 1.541 -9.989 -14.131 1.00 78.06 217 SER A N 1
ATOM 1769 C CA . SER A 1 217 ? 1.263 -8.734 -13.450 1.00 78.06 217 SER A CA 1
ATOM 1770 C C . SER A 1 217 ? 1.181 -7.581 -14.444 1.00 78.06 217 SER A C 1
ATOM 1772 O O . SER A 1 217 ? 2.145 -7.257 -15.127 1.00 78.06 217 SER A O 1
ATOM 1774 N N . TYR A 1 218 ? 0.015 -6.935 -14.494 1.00 83.12 218 TYR A N 1
ATOM 1775 C CA . TYR A 1 218 ? -0.117 -5.590 -15.049 1.00 83.12 218 TYR A CA 1
ATOM 1776 C C . TYR A 1 218 ? 0.127 -4.579 -13.925 1.00 83.12 218 TYR A C 1
ATOM 1778 O O . TYR A 1 218 ? -0.671 -4.515 -12.985 1.00 83.12 218 TYR A O 1
ATOM 1786 N N . ASP A 1 219 ? 1.256 -3.879 -13.961 1.00 87.38 219 ASP A N 1
ATOM 1787 C CA . ASP A 1 219 ? 1.763 -3.040 -12.867 1.00 87.38 219 ASP A CA 1
ATOM 1788 C C . ASP A 1 219 ? 2.576 -1.831 -13.372 1.00 87.38 219 ASP A C 1
ATOM 1790 O O . ASP A 1 219 ? 2.464 -1.465 -14.547 1.00 87.38 219 ASP A O 1
ATOM 1794 N N . SER A 1 220 ? 3.374 -1.186 -12.506 1.00 88.38 220 SER A N 1
ATOM 1795 C CA . SER A 1 220 ? 4.128 0.024 -12.859 1.00 88.38 220 SER A CA 1
ATOM 1796 C C . SER A 1 220 ? 5.116 -0.166 -13.995 1.00 88.38 220 SER A C 1
ATOM 1798 O O . SER A 1 220 ? 5.452 0.818 -14.648 1.00 88.38 220 SER A O 1
ATOM 1800 N N . GLN A 1 221 ? 5.507 -1.399 -14.311 1.00 82.62 221 GLN A N 1
ATOM 1801 C CA . GLN A 1 221 ? 6.261 -1.658 -15.528 1.00 82.62 221 GLN A CA 1
ATOM 1802 C C . GLN A 1 221 ? 5.463 -1.217 -16.764 1.00 82.62 221 GLN A C 1
ATOM 1804 O O . GLN A 1 221 ? 5.985 -0.558 -17.651 1.00 82.62 221 GLN A O 1
ATOM 1809 N N . HIS A 1 222 ? 4.160 -1.472 -16.784 1.00 80.81 222 HIS A N 1
ATOM 1810 C CA . HIS A 1 222 ? 3.308 -1.201 -17.936 1.00 80.81 222 HIS A CA 1
ATOM 1811 C C . HIS A 1 222 ? 2.703 0.209 -17.925 1.00 80.81 222 HIS A C 1
ATOM 1813 O O . HIS A 1 222 ? 2.560 0.821 -18.982 1.00 80.81 222 HIS A O 1
ATOM 1819 N N . HIS A 1 223 ? 2.315 0.718 -16.750 1.00 83.50 223 HIS A N 1
ATOM 1820 C CA . HIS A 1 223 ? 1.607 2.001 -16.618 1.00 83.50 223 HIS A CA 1
ATOM 1821 C C . HIS A 1 223 ? 2.434 3.123 -15.966 1.00 83.50 223 HIS A C 1
ATOM 1823 O O . HIS A 1 223 ? 1.932 4.233 -15.806 1.00 83.50 223 HIS A O 1
ATOM 1829 N N . GLY A 1 224 ? 3.681 2.857 -15.564 1.00 87.75 224 GLY A N 1
ATOM 1830 C CA . GLY A 1 224 ? 4.523 3.798 -14.822 1.00 87.75 224 GLY A CA 1
ATOM 1831 C C . GLY A 1 224 ? 4.159 3.916 -13.338 1.00 87.75 224 GLY A C 1
ATOM 1832 O O . GLY A 1 224 ? 3.355 3.156 -12.792 1.00 87.75 224 GLY A O 1
ATOM 1833 N N . SER A 1 225 ? 4.756 4.884 -12.645 1.00 90.62 225 SER A N 1
ATOM 1834 C CA . SER A 1 225 ? 4.451 5.156 -11.235 1.00 90.62 225 SER A CA 1
ATOM 1835 C C . SER A 1 225 ? 2.997 5.600 -11.037 1.00 90.62 225 SER A C 1
ATOM 1837 O O . SER A 1 225 ? 2.459 6.341 -11.858 1.00 90.62 225 SER A O 1
ATOM 1839 N N . ILE A 1 226 ? 2.385 5.218 -9.919 1.00 91.88 226 ILE A N 1
ATOM 1840 C CA . ILE A 1 226 ? 1.020 5.619 -9.554 1.00 91.88 226 ILE A CA 1
ATOM 1841 C C . ILE A 1 226 ? 1.034 6.779 -8.559 1.00 91.88 226 ILE A C 1
ATOM 1843 O O . ILE A 1 226 ? 1.882 6.835 -7.671 1.00 91.88 226 ILE A O 1
ATOM 1847 N N . SER A 1 227 ? 0.065 7.687 -8.668 1.00 91.25 227 SER A N 1
ATOM 1848 C CA . SER A 1 227 ? -0.112 8.760 -7.686 1.00 91.25 227 SER A CA 1
ATOM 1849 C C . SER A 1 227 ? -0.704 8.226 -6.379 1.00 91.25 227 SER A C 1
ATOM 1851 O O . SER A 1 227 ? -1.649 7.431 -6.398 1.00 91.25 227 SER A O 1
ATOM 1853 N N . LYS A 1 228 ? -0.234 8.740 -5.235 1.00 89.62 228 LYS A N 1
ATOM 1854 C CA . LYS A 1 228 ? -0.785 8.406 -3.910 1.00 89.62 228 LYS A CA 1
ATOM 1855 C C . LYS A 1 228 ? -2.264 8.772 -3.753 1.00 89.62 228 LYS A C 1
ATOM 1857 O O . LYS A 1 228 ? -2.947 8.173 -2.932 1.00 89.62 228 LYS A O 1
ATOM 1862 N N . HIS A 1 229 ? -2.802 9.677 -4.572 1.00 87.75 229 HIS A N 1
ATOM 1863 C CA . HIS A 1 229 ? -4.236 9.995 -4.578 1.00 87.75 229 HIS A CA 1
ATOM 1864 C C . HIS A 1 229 ? -5.133 8.821 -5.005 1.00 87.75 229 HIS A C 1
ATOM 1866 O O . HIS A 1 229 ? -6.322 8.804 -4.684 1.00 87.75 229 HIS A O 1
ATOM 1872 N N . LEU A 1 230 ? -4.584 7.840 -5.727 1.00 89.88 230 LEU A N 1
ATOM 1873 C CA . LEU A 1 230 ? -5.312 6.636 -6.132 1.00 89.88 230 LEU A CA 1
ATOM 1874 C C . LEU A 1 230 ? -5.314 5.558 -5.043 1.00 89.88 230 LEU A C 1
ATOM 1876 O O . LEU A 1 230 ? -6.072 4.590 -5.151 1.00 89.88 230 LEU A O 1
ATOM 1880 N N . VAL A 1 231 ? -4.489 5.711 -4.004 1.00 91.56 231 VAL A N 1
ATOM 1881 C CA . VAL A 1 231 ? -4.352 4.735 -2.923 1.00 91.56 231 VAL A CA 1
ATOM 1882 C C . VAL A 1 231 ? -5.612 4.728 -2.067 1.00 91.56 231 VAL A C 1
ATOM 1884 O O . VAL A 1 231 ? -6.060 5.753 -1.560 1.00 91.56 231 VAL A O 1
ATOM 1887 N N . VAL A 1 232 ? -6.177 3.536 -1.901 1.00 90.81 232 VAL A N 1
ATOM 1888 C CA . VAL A 1 232 ? -7.309 3.274 -1.009 1.00 90.81 232 VAL A CA 1
ATOM 1889 C C . VAL A 1 232 ? -6.807 2.933 0.390 1.00 90.81 232 VAL A C 1
ATOM 1891 O O . VAL A 1 232 ? -7.380 3.396 1.372 1.00 90.81 232 VAL A O 1
ATOM 1894 N N . GLY A 1 233 ? -5.742 2.136 0.490 1.00 91.88 233 GLY A N 1
ATOM 1895 C CA . GLY A 1 233 ? -5.147 1.775 1.770 1.00 91.88 233 GLY A CA 1
ATOM 1896 C C . GLY A 1 233 ? -4.055 0.712 1.667 1.00 91.88 233 GLY A C 1
ATOM 1897 O O . GLY A 1 233 ? -3.707 0.272 0.572 1.00 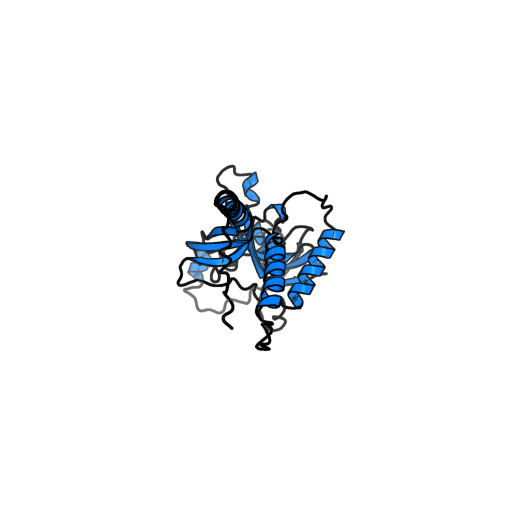91.88 233 GLY A O 1
ATOM 1898 N N . LEU A 1 234 ? -3.532 0.294 2.818 1.00 93.00 234 LEU A N 1
ATOM 1899 C CA . LEU A 1 234 ? -2.516 -0.754 2.945 1.00 93.00 234 LEU A CA 1
ATOM 1900 C C . LEU A 1 234 ? -3.146 -2.064 3.398 1.00 93.00 234 LEU A C 1
ATOM 1902 O O . LEU A 1 234 ? -3.900 -2.075 4.365 1.00 93.00 234 LEU A O 1
ATOM 1906 N N . ALA A 1 235 ? -2.843 -3.163 2.715 1.00 94.06 235 ALA A N 1
ATOM 1907 C CA . ALA A 1 235 ? -3.278 -4.490 3.126 1.00 94.06 235 ALA A CA 1
ATOM 1908 C C . ALA A 1 235 ? -2.369 -5.009 4.247 1.00 94.06 235 ALA A C 1
ATOM 1910 O O . ALA A 1 235 ? -1.174 -5.204 4.037 1.00 94.06 235 ALA A O 1
ATOM 1911 N N . GLU A 1 236 ? -2.942 -5.250 5.425 1.00 90.62 236 GLU A N 1
ATOM 1912 C CA . GLU A 1 236 ? -2.186 -5.657 6.617 1.00 90.62 236 GLU A CA 1
ATOM 1913 C C . GLU A 1 236 ? -2.368 -7.131 6.965 1.00 90.62 236 GLU A C 1
ATOM 1915 O O . GLU A 1 236 ? -1.452 -7.754 7.494 1.00 90.62 236 GLU A O 1
ATOM 1920 N N . TYR A 1 237 ? -3.534 -7.704 6.665 1.00 92.94 237 TYR A N 1
ATOM 1921 C CA . TYR A 1 237 ? -3.837 -9.098 6.983 1.00 92.94 237 TYR A CA 1
ATOM 1922 C C . TYR A 1 237 ? -4.604 -9.761 5.850 1.00 92.94 237 TYR A C 1
ATOM 1924 O O . TYR A 1 237 ? -5.457 -9.137 5.220 1.00 92.94 237 TYR A O 1
ATOM 1932 N N . VAL A 1 238 ? -4.355 -11.052 5.655 1.00 95.19 238 VAL A N 1
ATOM 1933 C CA . VAL A 1 238 ? -5.331 -11.958 5.043 1.00 95.19 238 VAL A CA 1
ATOM 1934 C C . VAL A 1 238 ? -6.216 -12.458 6.175 1.00 95.19 238 VAL A C 1
ATOM 1936 O O . VAL A 1 238 ? -5.714 -13.053 7.122 1.00 95.19 238 VAL A O 1
ATOM 1939 N N . VAL A 1 239 ? -7.517 -12.189 6.102 1.00 95.06 239 VAL A N 1
ATOM 1940 C CA . VAL A 1 239 ? -8.485 -12.565 7.145 1.00 95.06 239 VAL A CA 1
ATOM 1941 C C . VAL A 1 239 ? -9.316 -13.793 6.778 1.00 95.06 239 VAL A C 1
ATOM 1943 O O . VAL A 1 239 ? -9.858 -14.457 7.657 1.00 95.06 239 VAL A O 1
ATOM 1946 N N . TRP A 1 240 ? -9.418 -14.109 5.485 1.00 94.56 240 TRP A N 1
ATOM 1947 C CA . TRP A 1 240 ? -10.144 -15.273 4.979 1.00 94.56 240 TRP A CA 1
ATOM 1948 C C . TRP A 1 240 ? -9.459 -15.815 3.713 1.00 94.56 240 TRP A C 1
ATOM 1950 O O . TRP A 1 240 ? -9.024 -15.000 2.897 1.00 94.56 240 TRP A O 1
ATOM 1960 N N . PRO A 1 241 ? -9.390 -17.145 3.499 1.00 95.12 241 PRO A N 1
ATOM 1961 C CA . PRO A 1 241 ? -9.896 -18.214 4.370 1.00 95.12 241 PRO A CA 1
ATOM 1962 C C . PRO A 1 241 ? -9.107 -18.336 5.690 1.00 95.12 241 PRO A C 1
ATOM 1964 O O . PRO A 1 241 ? -7.934 -17.966 5.719 1.00 95.12 241 PRO A O 1
ATOM 1967 N N . PRO A 1 242 ? -9.696 -18.878 6.780 1.00 91.12 242 PRO A N 1
ATOM 1968 C CA . PRO A 1 242 ? -9.033 -18.952 8.090 1.00 91.12 242 PRO A CA 1
ATOM 1969 C C . PRO A 1 242 ? -7.744 -19.777 8.070 1.00 91.12 242 PRO A C 1
ATOM 1971 O O . PRO A 1 242 ? -6.805 -19.484 8.801 1.00 91.12 242 PRO A O 1
ATOM 1974 N N . THR A 1 243 ? -7.662 -20.767 7.174 1.00 92.75 243 THR A N 1
ATOM 1975 C CA . THR A 1 243 ? -6.458 -21.583 6.938 1.00 92.75 243 THR A CA 1
ATOM 1976 C C . THR A 1 243 ? -5.267 -20.774 6.426 1.00 92.75 243 THR A C 1
ATOM 1978 O O . THR A 1 243 ? -4.142 -21.264 6.436 1.00 92.75 243 THR A O 1
ATOM 1981 N N . ARG A 1 244 ? -5.507 -19.545 5.959 1.00 89.38 244 ARG A N 1
ATOM 1982 C CA . ARG A 1 244 ? -4.503 -18.612 5.450 1.00 89.38 244 ARG A CA 1
ATOM 1983 C C . ARG A 1 244 ? -4.531 -17.277 6.181 1.00 89.38 244 ARG A C 1
ATOM 1985 O O . ARG A 1 244 ? -4.080 -16.277 5.625 1.00 89.38 244 ARG A O 1
ATOM 1992 N N . PHE A 1 245 ? -5.050 -17.253 7.409 1.00 92.88 245 PHE A N 1
ATOM 1993 C CA . PHE A 1 245 ? -4.946 -16.066 8.240 1.00 92.88 245 PHE A CA 1
ATOM 1994 C C . PHE A 1 245 ? -3.466 -15.738 8.460 1.00 92.88 245 PHE A C 1
ATOM 1996 O O . PHE A 1 245 ? -2.733 -16.519 9.064 1.00 92.88 245 PHE A O 1
ATOM 2003 N N . GLN A 1 246 ? -3.014 -14.604 7.934 1.00 91.06 246 GLN A N 1
ATOM 2004 C CA . GLN A 1 246 ? -1.619 -14.189 8.047 1.00 91.06 246 GLN A CA 1
ATOM 2005 C C . GLN A 1 246 ? -1.513 -12.670 8.098 1.00 91.06 246 GLN A C 1
ATOM 2007 O O . GLN A 1 246 ? -2.212 -11.962 7.368 1.00 91.06 246 GLN A O 1
ATOM 2012 N N . LYS A 1 247 ? -0.592 -12.172 8.926 1.00 90.31 247 LYS A N 1
ATOM 2013 C CA . LYS A 1 247 ? -0.141 -10.782 8.863 1.00 90.31 247 LYS A CA 1
ATOM 2014 C C . LYS A 1 247 ? 0.733 -10.628 7.624 1.00 90.31 247 LYS A C 1
ATOM 2016 O O . LYS A 1 247 ? 1.711 -11.355 7.449 1.00 90.31 247 LYS A O 1
ATOM 2021 N N . LEU A 1 248 ? 0.378 -9.689 6.761 1.00 87.81 248 LEU A N 1
ATOM 2022 C CA . LEU A 1 248 ? 1.171 -9.315 5.603 1.00 87.81 248 LEU A CA 1
ATOM 2023 C C . LEU A 1 248 ? 2.352 -8.492 6.108 1.00 87.81 248 LEU A C 1
ATOM 2025 O O . LEU A 1 248 ? 2.293 -7.277 6.266 1.00 87.81 248 LEU A O 1
ATOM 2029 N N . SER A 1 249 ? 3.418 -9.216 6.442 1.00 65.88 249 SER A N 1
ATOM 2030 C CA . SER A 1 249 ? 4.717 -8.644 6.760 1.0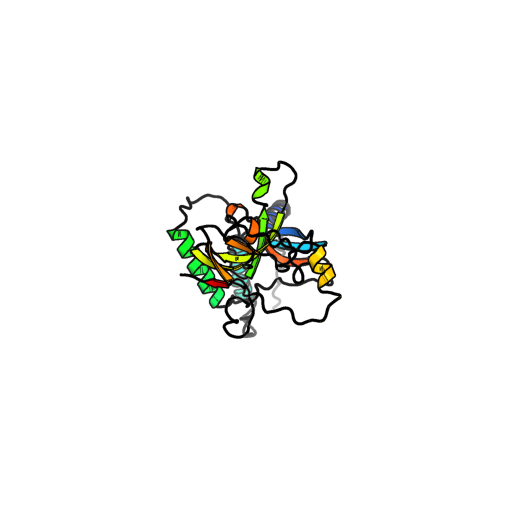0 65.88 249 SER A CA 1
ATOM 2031 C C . SER A 1 249 ? 5.200 -7.816 5.573 1.00 65.88 249 SER A C 1
ATOM 2033 O O . SER A 1 249 ? 5.236 -8.300 4.436 1.00 65.88 249 SER A O 1
ATOM 2035 N N . SER A 1 250 ? 5.577 -6.569 5.847 1.00 62.41 250 SER A N 1
ATOM 2036 C CA . SER A 1 250 ? 6.331 -5.774 4.891 1.00 62.41 250 SER A CA 1
ATOM 2037 C C . SER A 1 250 ? 7.706 -6.422 4.761 1.00 62.41 250 SER A C 1
ATOM 2039 O O . SER A 1 250 ? 8.491 -6.446 5.712 1.00 62.41 250 SER A O 1
ATOM 2041 N N . SER A 1 251 ? 7.936 -7.096 3.638 1.00 50.28 251 SER A N 1
ATOM 2042 C CA . SER A 1 251 ? 9.078 -7.989 3.464 1.00 50.28 251 SER A CA 1
ATOM 2043 C C . SER A 1 251 ? 10.392 -7.236 3.684 1.00 50.28 251 SER A C 1
ATOM 2045 O O . SER A 1 251 ? 10.644 -6.240 3.011 1.00 50.28 251 SER A O 1
ATOM 2047 N N . LYS A 1 252 ? 11.257 -7.772 4.559 1.00 44.31 252 LYS A N 1
ATOM 2048 C CA . LYS A 1 252 ? 12.647 -7.353 4.866 1.00 44.31 252 LYS A CA 1
ATOM 2049 C C . LYS A 1 252 ? 13.615 -7.338 3.656 1.00 44.31 252 LYS A C 1
ATOM 2051 O O . LYS A 1 252 ? 14.828 -7.366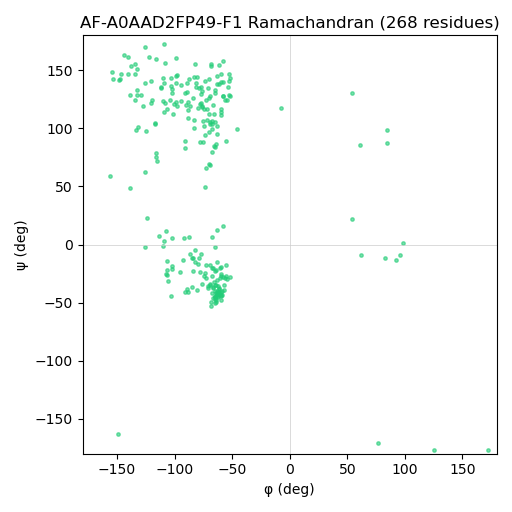 3.833 1.00 44.31 252 LYS A O 1
ATOM 2056 N N . GLN A 1 253 ? 13.113 -7.364 2.426 1.00 44.12 253 GLN A N 1
ATOM 2057 C CA . GLN A 1 253 ? 13.892 -7.682 1.230 1.00 44.12 253 GLN A CA 1
ATOM 2058 C C . GLN A 1 253 ? 14.506 -6.449 0.542 1.00 44.12 253 GLN A C 1
ATOM 2060 O O . GLN A 1 253 ? 15.116 -6.597 -0.507 1.00 44.12 253 GLN A O 1
ATOM 2065 N N . SER A 1 254 ? 14.398 -5.245 1.122 1.00 40.34 254 SER A N 1
ATOM 2066 C CA . SER A 1 254 ? 14.963 -4.023 0.523 1.00 40.34 254 SER A CA 1
ATOM 2067 C C . SER A 1 254 ? 16.443 -3.766 0.848 1.00 40.34 254 SER A C 1
ATOM 2069 O O . SER A 1 254 ? 17.053 -2.941 0.180 1.00 40.34 254 SER A O 1
ATOM 2071 N N . HIS A 1 255 ? 17.059 -4.477 1.804 1.00 36.72 255 HIS A N 1
ATOM 2072 C CA . HIS A 1 255 ? 18.458 -4.217 2.200 1.00 36.72 255 HIS A CA 1
ATOM 2073 C C . HIS A 1 255 ? 19.410 -5.425 2.161 1.00 36.72 255 HIS A C 1
ATOM 2075 O O . HIS A 1 255 ? 20.603 -5.267 2.421 1.00 36.72 255 HIS A O 1
ATOM 2081 N N . ARG A 1 256 ? 18.939 -6.634 1.820 1.00 32.22 256 ARG A N 1
ATOM 2082 C CA . ARG A 1 256 ? 19.749 -7.865 1.912 1.00 32.22 256 ARG A CA 1
ATOM 2083 C C . ARG A 1 256 ? 19.817 -8.645 0.598 1.00 32.22 256 ARG A C 1
ATOM 2085 O O . ARG A 1 256 ? 19.407 -9.795 0.538 1.00 32.22 256 ARG A O 1
ATOM 2092 N N . SER A 1 257 ? 20.382 -8.019 -0.427 1.00 33.50 257 SER A N 1
ATOM 2093 C CA . SER A 1 257 ? 20.835 -8.699 -1.651 1.00 33.50 257 SER A CA 1
ATOM 2094 C C . SER A 1 257 ? 21.931 -7.879 -2.343 1.00 33.50 257 SER A C 1
ATOM 2096 O O . SER A 1 257 ? 21.816 -7.462 -3.488 1.00 33.50 257 SER A O 1
ATOM 2098 N N . LEU A 1 258 ? 23.033 -7.643 -1.622 1.00 37.41 258 LEU A N 1
ATOM 2099 C CA . LEU A 1 258 ? 24.333 -7.324 -2.238 1.00 37.41 258 LEU A CA 1
ATOM 2100 C C . LEU A 1 258 ? 25.149 -8.583 -2.568 1.00 37.41 258 LEU A C 1
ATOM 2102 O O . LEU A 1 258 ? 26.299 -8.490 -2.985 1.00 37.41 258 LEU A O 1
ATOM 2106 N N . VAL A 1 259 ? 24.571 -9.769 -2.404 1.00 33.41 259 VAL A N 1
ATOM 2107 C CA . VAL A 1 259 ? 25.211 -11.032 -2.754 1.00 33.41 259 VAL A CA 1
ATOM 2108 C C . VAL A 1 259 ? 24.141 -11.892 -3.406 1.00 33.41 259 VAL A C 1
ATOM 2110 O O . VAL A 1 259 ? 23.067 -12.055 -2.840 1.00 33.41 259 VAL A O 1
ATOM 2113 N N . GLU A 1 260 ? 24.467 -12.417 -4.585 1.00 31.61 260 GLU A N 1
ATOM 2114 C CA . GLU A 1 260 ? 23.730 -13.467 -5.296 1.00 31.61 260 GLU A CA 1
ATOM 2115 C C . GLU A 1 260 ? 22.544 -13.010 -6.163 1.00 31.61 260 GLU A C 1
ATOM 2117 O O . GLU A 1 260 ? 21.400 -13.001 -5.738 1.00 31.61 260 GLU A O 1
ATOM 2122 N N . GLY A 1 261 ? 22.850 -12.664 -7.423 1.00 36.59 261 GLY A N 1
ATOM 2123 C CA . GLY A 1 261 ? 22.111 -13.084 -8.630 1.00 36.59 261 GLY A CA 1
ATOM 2124 C C . GLY A 1 261 ? 20.637 -12.701 -8.828 1.00 36.59 261 GLY A C 1
ATOM 2125 O O . GLY A 1 261 ? 20.119 -12.912 -9.927 1.00 36.59 261 GLY A O 1
ATOM 2126 N N . ASP A 1 262 ? 19.965 -12.133 -7.835 1.00 36.16 262 ASP A N 1
ATOM 2127 C CA . ASP A 1 262 ? 18.538 -11.859 -7.881 1.00 36.16 262 ASP A CA 1
ATOM 2128 C C . ASP A 1 262 ? 18.277 -10.538 -8.608 1.00 36.16 262 ASP A C 1
ATOM 2130 O O . ASP A 1 262 ? 18.514 -9.437 -8.117 1.00 36.16 262 ASP A O 1
ATOM 2134 N N . THR A 1 263 ? 17.750 -10.672 -9.821 1.00 49.09 263 THR A N 1
ATOM 2135 C CA . THR A 1 263 ? 17.318 -9.612 -10.743 1.00 49.09 263 THR A CA 1
ATOM 2136 C C . THR A 1 263 ? 16.006 -8.968 -10.281 1.00 49.09 263 THR A C 1
ATOM 2138 O O . THR A 1 263 ? 15.039 -8.853 -11.034 1.00 49.09 263 THR A O 1
ATOM 2141 N N . GLN A 1 264 ? 15.937 -8.575 -9.008 1.00 48.38 264 GLN A N 1
ATOM 2142 C CA . GLN A 1 264 ? 14.804 -7.826 -8.478 1.00 48.38 264 GLN A CA 1
ATOM 2143 C C . GLN A 1 264 ? 15.021 -6.321 -8.681 1.00 48.38 264 GLN A C 1
ATOM 2145 O O . GLN A 1 264 ? 16.145 -5.836 -8.537 1.00 48.38 264 GLN A O 1
ATOM 2150 N N . PRO A 1 265 ? 13.961 -5.564 -9.006 1.00 53.16 265 PRO A N 1
ATOM 2151 C CA . PRO A 1 265 ? 14.044 -4.127 -9.058 1.00 53.16 265 PRO A CA 1
ATOM 2152 C C . PRO A 1 265 ? 14.286 -3.591 -7.658 1.00 53.16 265 PRO A C 1
ATOM 2154 O O . PRO A 1 265 ? 13.502 -3.819 -6.738 1.00 53.16 265 PRO A O 1
ATOM 2157 N N . TYR A 1 266 ? 15.401 -2.890 -7.516 1.00 68.38 266 TYR A N 1
ATOM 2158 C CA . TYR A 1 266 ? 15.777 -2.202 -6.296 1.00 68.38 266 TYR A CA 1
ATOM 2159 C C . TYR A 1 266 ? 15.507 -0.710 -6.455 1.00 68.38 266 TYR A C 1
ATOM 2161 O O . TYR A 1 266 ? 15.665 -0.148 -7.544 1.00 68.38 266 TYR A O 1
ATOM 2169 N N . ALA A 1 267 ? 15.067 -0.088 -5.364 1.00 76.06 267 ALA A N 1
ATOM 2170 C CA . ALA A 1 267 ? 14.865 1.347 -5.265 1.00 76.06 267 ALA A CA 1
ATOM 2171 C C . ALA A 1 267 ? 15.898 1.937 -4.305 1.00 76.06 267 ALA A C 1
ATOM 2173 O O . ALA A 1 267 ? 16.121 1.387 -3.227 1.00 76.06 267 ALA A O 1
ATOM 2174 N N . TYR A 1 268 ? 16.524 3.048 -4.678 1.00 79.75 268 TYR A N 1
ATOM 2175 C CA . TYR A 1 268 ? 17.465 3.752 -3.809 1.00 79.75 268 TYR A CA 1
ATOM 2176 C C . TYR A 1 268 ? 17.261 5.262 -3.891 1.00 79.75 268 TYR A C 1
ATOM 2178 O O . TYR A 1 268 ? 16.750 5.784 -4.884 1.00 79.75 268 TYR A O 1
ATOM 2186 N N . TRP A 1 269 ? 17.629 5.963 -2.822 1.00 76.31 269 TRP A N 1
ATOM 2187 C CA . TRP A 1 269 ? 17.678 7.422 -2.825 1.00 76.31 269 TRP A CA 1
ATOM 2188 C C . TRP A 1 269 ? 18.950 7.870 -3.560 1.00 76.31 269 TRP A C 1
ATOM 2190 O O . TRP A 1 269 ? 20.010 7.316 -3.259 1.00 76.31 269 TRP A O 1
ATOM 2200 N N . PRO A 1 270 ? 18.847 8.784 -4.540 1.00 67.88 270 PRO A N 1
ATOM 2201 C CA . PRO A 1 270 ? 20.002 9.290 -5.276 1.00 67.88 270 PRO A CA 1
ATOM 2202 C C . PRO A 1 270 ? 20.965 10.097 -4.397 1.00 67.88 270 PRO A C 1
ATOM 2204 O O . PRO A 1 270 ? 20.528 10.621 -3.346 1.00 67.88 270 PRO A O 1
#

Organism: NCBI:txid2856

Mean predicted aligned error: 14.32 Å

Solvent-accessible surface area (backbone atoms only — not comparable to full-atom values): 16242 Å² total; per-residue (Å²): 142,80,86,80,81,78,81,80,79,79,77,76,58,68,74,57,54,65,54,47,52,59,50,49,52,57,54,54,60,66,39,46,46,82,47,73,40,85,53,60,24,32,27,87,86,42,49,62,67,30,29,26,41,24,37,30,44,76,74,55,73,60,56,58,48,50,50,50,47,49,52,61,44,46,71,76,67,58,93,66,77,94,68,88,80,66,76,84,80,62,76,56,70,68,57,56,49,52,55,48,53,48,52,54,49,38,64,74,65,39,93,70,70,93,63,95,63,85,59,53,37,87,81,51,68,38,29,39,39,31,26,49,47,82,65,48,84,81,43,94,68,70,96,52,73,43,70,32,31,28,50,28,47,41,64,17,39,32,37,45,76,43,57,79,92,49,62,90,90,60,55,67,78,70,75,55,74,67,61,64,61,58,62,79,74,53,99,62,90,72,74,83,74,73,68,43,75,47,76,47,73,28,52,68,64,20,31,29,34,38,32,70,18,68,80,58,41,93,33,23,73,64,71,42,62,45,55,52,88,41,43,57,20,34,43,45,27,33,65,30,56,71,96,56,54,40,74,54,68,56,53,82,71,86,82,75,69,95,65,77,95,69,88,64,63,50,48,42,76,125